Protein AF-A0A955K3Z0-F1 (afdb_monomer_lite)

pLDDT: mean 87.77, std 9.08, range [55.81, 98.19]

Sequence (258 aa):
MKISNTLNLSSTMLALSEGKRDIRFRNCYVGDDWAFCDFEFSKYQKKKYGEYKSETYYFSIGAFQLPRKLPNVMFDSHSTGGREFDLLFDSRQRHSLEGDFDKYFTTYFHQDYTIDSLSFITPEVMQALIVARDYDVEISGDILYLYNEIENMPDQLHDFEAKGDQIRKVLLNNILTYRDDRIKYSDGRRTVSFLGLKLRRSLKLQLFNIFLGTTLCLLGMYILFWARNEVNTIPAVSFYLLCFGLVLIILNIRKLAR

Radius of gyration: 23.13 Å; chains: 1; bounding box: 56×36×75 Å

Secondary structure (DSSP, 8-state):
-EEES-----HHHHHHTTT-EEEEEEEEEE-SSEEEEEEEEEEEEEETTEEEEEEEEEEEEEEEEEEEEEEEEEEEETTTTS-TTTTTB-GGGEE--STTGGGTEEEEE-GGGHHHHHHHS-HHHHHHHHHTTTSEEEEEEEEEEEEEES-STTHHHHHHHHHHHHHHHHHHHHHTT---TTS-TTTTTT---HHHHSPPBP-HHHHHHHHHHHHHHHHHHHHHHHGGGS-TTHHHHHHHHHHHHHHHHHHHHHHHT-

Structure (mmCIF, N/CA/C/O backbone):
data_AF-A0A955K3Z0-F1
#
_entry.id   AF-A0A955K3Z0-F1
#
loop_
_atom_site.group_PDB
_atom_site.id
_atom_site.type_symbol
_atom_site.label_atom_id
_atom_site.label_alt_id
_atom_site.label_comp_id
_atom_site.label_asym_id
_atom_site.label_entity_id
_atom_site.label_seq_id
_atom_site.pdbx_PDB_ins_code
_atom_site.Cartn_x
_atom_site.Cartn_y
_atom_site.Cartn_z
_atom_site.occupancy
_atom_site.B_iso_or_equiv
_atom_site.auth_seq_id
_atom_site.auth_comp_id
_atom_site.auth_asym_id
_atom_site.auth_atom_id
_atom_site.pdbx_PDB_model_num
ATOM 1 N N . MET A 1 1 ? 4.188 -13.236 23.304 1.00 61.91 1 MET A N 1
ATOM 2 C CA . MET A 1 1 ? 4.993 -12.997 22.086 1.00 61.91 1 MET A CA 1
ATOM 3 C C . MET A 1 1 ? 6.003 -14.121 21.910 1.00 61.91 1 MET A C 1
ATOM 5 O O . MET A 1 1 ? 6.728 -14.428 22.849 1.00 61.91 1 MET A O 1
ATOM 9 N N . LYS A 1 2 ? 6.018 -14.766 20.744 1.00 75.38 2 LYS A N 1
ATOM 10 C CA . LYS A 1 2 ? 7.014 -15.763 20.337 1.00 75.38 2 LYS A CA 1
ATOM 11 C C . LYS A 1 2 ? 8.024 -15.095 19.410 1.00 75.38 2 LYS A C 1
ATOM 13 O O . LYS A 1 2 ? 7.636 -14.299 18.560 1.00 75.38 2 LYS A O 1
ATOM 18 N N . ILE A 1 3 ? 9.300 -15.430 19.559 1.00 72.75 3 ILE A N 1
ATOM 19 C CA . ILE A 1 3 ? 10.336 -14.981 18.625 1.00 72.75 3 ILE A CA 1
ATOM 20 C C . ILE A 1 3 ? 10.221 -15.829 17.356 1.00 72.75 3 ILE A C 1
ATOM 22 O O . ILE A 1 3 ? 10.159 -17.058 17.432 1.00 72.75 3 ILE A O 1
ATOM 26 N N . SER A 1 4 ? 10.160 -15.168 16.203 1.00 77.00 4 SER A N 1
ATOM 27 C CA . SER A 1 4 ? 10.116 -15.795 14.879 1.00 77.00 4 SER A CA 1
ATOM 28 C C . SER A 1 4 ? 11.285 -15.294 14.033 1.00 77.00 4 SER A C 1
ATOM 30 O O . SER A 1 4 ? 11.878 -14.262 14.327 1.00 77.00 4 SER A O 1
ATOM 32 N N . ASN A 1 5 ? 11.593 -16.008 12.953 1.00 72.69 5 ASN A N 1
ATOM 33 C CA . ASN A 1 5 ? 12.567 -15.563 11.954 1.00 72.69 5 ASN A CA 1
ATOM 34 C C . ASN A 1 5 ? 11.895 -15.036 10.677 1.00 72.69 5 ASN A C 1
ATOM 36 O O . ASN A 1 5 ? 12.585 -14.730 9.709 1.00 72.69 5 ASN A O 1
ATOM 40 N N . THR A 1 6 ? 10.561 -14.987 10.637 1.00 75.88 6 THR A N 1
ATOM 41 C CA . THR A 1 6 ? 9.797 -14.586 9.449 1.00 75.88 6 THR A CA 1
ATOM 42 C C . THR A 1 6 ? 8.471 -13.928 9.816 1.00 75.88 6 THR A C 1
ATOM 44 O O . THR A 1 6 ? 7.824 -14.338 10.786 1.00 75.88 6 THR A O 1
ATOM 47 N N . LEU A 1 7 ? 8.032 -13.003 8.962 1.00 83.00 7 LEU A N 1
ATOM 48 C CA . LEU A 1 7 ? 6.694 -12.417 8.935 1.00 83.00 7 LEU A CA 1
ATOM 49 C C . LEU A 1 7 ? 6.143 -12.490 7.500 1.00 83.00 7 LEU A C 1
ATOM 51 O O . LEU A 1 7 ? 6.891 -12.308 6.539 1.00 83.00 7 LEU A O 1
ATOM 55 N N . ASN A 1 8 ? 4.845 -12.756 7.340 1.00 83.75 8 ASN A N 1
ATOM 56 C CA . ASN A 1 8 ? 4.209 -12.713 6.022 1.00 83.75 8 ASN A CA 1
ATOM 57 C C . ASN A 1 8 ? 4.141 -11.262 5.533 1.00 83.75 8 ASN A C 1
ATOM 59 O O . ASN A 1 8 ? 3.437 -10.445 6.123 1.00 83.75 8 ASN A O 1
ATOM 63 N N . LEU A 1 9 ? 4.853 -10.956 4.449 1.00 84.56 9 LEU A N 1
ATOM 64 C CA . LEU A 1 9 ? 4.837 -9.636 3.820 1.00 84.56 9 LEU A CA 1
ATOM 65 C C . LEU A 1 9 ? 3.622 -9.451 2.914 1.00 84.56 9 LEU A C 1
ATOM 67 O O . LEU A 1 9 ? 3.166 -10.396 2.262 1.00 84.56 9 LEU A O 1
ATOM 71 N N . SER A 1 10 ? 3.168 -8.204 2.799 1.00 86.56 10 SER A N 1
ATOM 72 C CA . SER A 1 10 ? 2.222 -7.814 1.760 1.00 86.56 10 SER A CA 1
ATOM 73 C C . SER A 1 10 ? 2.851 -7.926 0.368 1.00 86.56 10 SER A C 1
ATOM 75 O O . SER A 1 10 ? 4.076 -7.925 0.191 1.00 86.56 10 SER A O 1
ATOM 77 N N . SER A 1 11 ? 2.011 -7.979 -0.669 1.00 83.38 11 SER A N 1
ATOM 78 C CA . SER A 1 11 ? 2.504 -7.929 -2.050 1.00 83.38 11 SER A CA 1
ATOM 79 C C . SER A 1 11 ? 3.235 -6.628 -2.379 1.00 83.38 11 SER A C 1
ATOM 81 O O . SER A 1 11 ? 4.094 -6.632 -3.259 1.00 83.38 11 SER A O 1
ATOM 83 N N . THR A 1 12 ? 2.906 -5.541 -1.684 1.00 85.62 12 THR A N 1
ATOM 84 C CA . THR A 1 12 ? 3.519 -4.223 -1.855 1.00 85.62 12 THR A CA 1
ATOM 85 C C . THR A 1 12 ? 4.954 -4.219 -1.330 1.00 85.62 12 THR A C 1
ATOM 87 O O . THR A 1 12 ? 5.874 -3.877 -2.073 1.00 85.62 12 THR A O 1
ATOM 90 N N . MET A 1 13 ? 5.193 -4.746 -0.125 1.00 83.06 13 MET A N 1
ATOM 91 C CA . MET A 1 13 ? 6.553 -4.899 0.415 1.00 83.06 13 MET A CA 1
ATOM 92 C C . MET A 1 13 ? 7.398 -5.908 -0.372 1.00 83.06 13 MET A C 1
ATOM 94 O O . MET A 1 13 ? 8.600 -5.713 -0.591 1.00 83.06 13 MET A O 1
ATOM 98 N N . LEU A 1 14 ? 6.773 -6.975 -0.879 1.00 84.38 14 LEU A N 1
ATOM 99 C CA . LEU A 1 14 ? 7.437 -7.889 -1.812 1.00 84.38 14 LEU A CA 1
ATOM 100 C C . LEU A 1 14 ? 7.816 -7.191 -3.126 1.00 84.38 14 LEU A C 1
ATOM 102 O O . LEU A 1 14 ? 8.859 -7.492 -3.701 1.00 84.38 14 LEU A O 1
ATOM 106 N N . ALA A 1 15 ? 7.001 -6.244 -3.600 1.00 81.00 15 ALA A N 1
ATOM 107 C CA . ALA A 1 15 ? 7.306 -5.464 -4.793 1.00 81.00 15 ALA A CA 1
ATOM 108 C C . ALA A 1 15 ? 8.484 -4.505 -4.579 1.00 81.00 15 ALA A C 1
ATOM 110 O O . ALA A 1 15 ? 9.351 -4.417 -5.448 1.00 81.00 15 ALA A O 1
ATOM 111 N N . LEU A 1 16 ? 8.554 -3.842 -3.422 1.00 79.25 16 LEU A N 1
ATOM 112 C CA . LEU A 1 16 ? 9.676 -2.971 -3.054 1.00 79.25 16 LEU A CA 1
ATOM 113 C C . LEU A 1 16 ? 11.013 -3.723 -2.978 1.00 79.25 16 LEU A C 1
ATOM 115 O O . LEU A 1 16 ? 12.056 -3.223 -3.416 1.00 79.25 16 LEU A O 1
ATOM 119 N N . SER A 1 17 ? 10.974 -4.951 -2.461 1.00 78.44 17 SER A N 1
ATOM 120 C CA . SER A 1 17 ? 12.148 -5.820 -2.333 1.00 78.44 17 SER A CA 1
ATOM 121 C C . SER A 1 17 ? 12.473 -6.623 -3.603 1.00 78.44 17 SER A C 1
ATOM 123 O O . SER A 1 17 ? 13.484 -7.332 -3.651 1.00 78.44 17 SER A O 1
ATOM 125 N N . GLU A 1 18 ? 11.690 -6.491 -4.678 1.00 77.12 18 GLU A N 1
ATOM 126 C CA . GLU A 1 18 ? 11.923 -7.251 -5.904 1.00 77.12 18 GLU A CA 1
ATOM 127 C C . GLU A 1 18 ? 13.239 -6.846 -6.592 1.00 77.12 18 GLU A C 1
ATOM 129 O O . GLU A 1 18 ? 13.547 -5.673 -6.816 1.00 77.12 18 GLU A O 1
ATOM 134 N N . GLY A 1 19 ? 14.052 -7.847 -6.942 1.00 71.62 19 GLY A N 1
ATOM 135 C CA . GLY A 1 19 ? 15.370 -7.635 -7.547 1.00 71.62 19 GLY A CA 1
ATOM 136 C C . GLY A 1 19 ? 16.428 -7.095 -6.577 1.00 71.62 19 GLY A C 1
ATOM 137 O O . GLY A 1 19 ? 17.556 -6.828 -7.003 1.00 71.62 19 GLY A O 1
ATOM 138 N N . LYS A 1 20 ? 16.092 -6.950 -5.290 1.00 80.62 20 LYS A N 1
ATOM 139 C CA . LYS A 1 20 ? 17.033 -6.661 -4.202 1.00 80.62 20 LYS A CA 1
ATOM 140 C C . LYS A 1 20 ? 17.654 -7.963 -3.689 1.00 80.62 20 LYS A C 1
ATOM 142 O O . LYS A 1 20 ? 17.203 -9.058 -4.024 1.00 80.62 20 LYS A O 1
ATOM 147 N N . ARG A 1 21 ? 18.738 -7.850 -2.922 1.00 80.25 21 ARG A N 1
ATOM 148 C CA . ARG A 1 21 ? 19.458 -8.995 -2.336 1.00 80.25 21 ARG A CA 1
ATOM 149 C C . ARG A 1 21 ? 19.619 -8.816 -0.832 1.00 80.25 21 ARG A C 1
ATOM 151 O O . ARG A 1 21 ? 19.298 -7.756 -0.307 1.00 80.25 21 ARG A O 1
ATOM 158 N N . ASP A 1 22 ? 20.121 -9.853 -0.167 1.00 83.75 22 ASP A N 1
ATOM 159 C CA . ASP A 1 22 ? 20.332 -9.889 1.285 1.00 83.75 22 ASP A CA 1
ATOM 160 C C . ASP A 1 22 ? 19.069 -9.554 2.080 1.00 83.75 22 ASP A C 1
ATOM 162 O O . ASP A 1 22 ? 19.120 -8.801 3.046 1.00 83.75 22 ASP A O 1
ATOM 166 N N . ILE A 1 23 ? 17.932 -10.097 1.641 1.00 85.50 23 ILE A N 1
ATOM 167 C CA . ILE A 1 23 ? 16.660 -9.925 2.335 1.00 85.50 23 ILE A CA 1
ATOM 168 C C . ILE A 1 23 ? 16.745 -10.669 3.665 1.00 85.50 23 ILE A C 1
ATOM 170 O O . ILE A 1 23 ? 16.967 -11.884 3.674 1.00 85.50 23 ILE A O 1
ATOM 174 N N . ARG A 1 24 ? 16.586 -9.956 4.780 1.00 88.00 24 ARG A N 1
ATOM 175 C CA . ARG A 1 24 ? 16.574 -10.562 6.113 1.00 88.00 24 ARG A CA 1
ATOM 176 C C . ARG A 1 24 ? 15.462 -9.984 6.969 1.00 88.00 24 ARG A C 1
ATOM 178 O O . ARG A 1 24 ? 15.105 -8.818 6.855 1.00 88.00 24 ARG A O 1
ATOM 185 N N . PHE A 1 25 ? 14.968 -10.840 7.849 1.00 88.75 25 PHE A N 1
ATOM 186 C CA . PHE A 1 25 ? 14.073 -10.484 8.933 1.00 88.75 25 PHE A CA 1
ATOM 187 C C . PHE A 1 25 ? 14.858 -10.537 10.240 1.00 88.75 25 PHE A C 1
ATOM 189 O O . PHE A 1 25 ? 15.611 -11.490 10.469 1.00 88.75 25 PHE A O 1
ATOM 196 N N . ARG A 1 26 ? 14.713 -9.519 11.083 1.00 88.06 26 ARG A N 1
ATOM 197 C CA . ARG A 1 26 ? 15.353 -9.437 12.400 1.00 88.06 26 ARG A CA 1
ATOM 198 C C . ARG A 1 26 ? 14.341 -8.991 13.437 1.00 88.06 26 ARG A C 1
ATOM 200 O O . ARG A 1 26 ? 13.337 -8.386 13.096 1.00 88.06 26 ARG A O 1
ATOM 207 N N . ASN A 1 27 ? 14.612 -9.308 14.701 1.00 88.00 27 ASN A N 1
ATOM 208 C CA . ASN A 1 27 ? 13.788 -8.858 15.822 1.00 88.00 27 ASN A CA 1
ATOM 209 C C . ASN A 1 27 ? 12.285 -9.107 15.585 1.00 88.00 27 ASN A C 1
ATOM 211 O O . ASN A 1 27 ? 11.460 -8.246 15.871 1.00 88.00 27 ASN A O 1
ATOM 215 N N . CYS A 1 28 ? 11.920 -10.269 15.016 1.00 90.50 28 CYS A N 1
ATOM 216 C CA . CYS A 1 28 ? 10.508 -10.553 14.812 1.00 90.50 28 CYS A CA 1
ATOM 217 C C . CYS A 1 28 ? 9.870 -11.028 16.113 1.00 90.50 28 CYS A C 1
ATOM 219 O O . CYS A 1 28 ? 10.248 -12.063 16.679 1.00 90.50 28 CYS A O 1
ATOM 221 N N . TYR A 1 29 ? 8.819 -10.333 16.510 1.00 89.69 29 TYR A N 1
ATOM 222 C CA . TYR A 1 29 ? 7.987 -10.678 17.640 1.00 89.69 29 TYR A CA 1
ATOM 223 C C . TYR A 1 29 ? 6.582 -11.000 17.145 1.00 89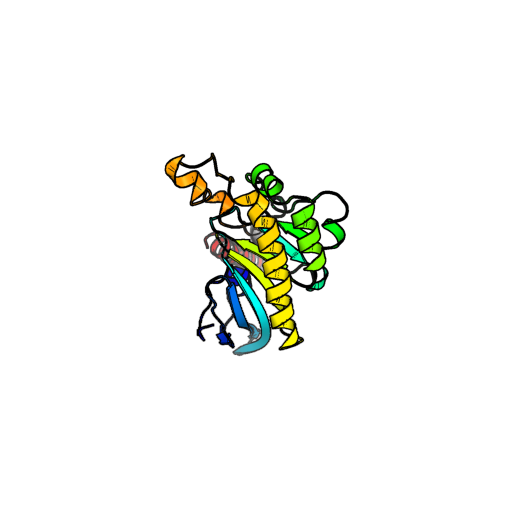.69 29 TYR A C 1
ATOM 225 O O . TYR A 1 29 ? 5.920 -10.165 16.545 1.00 89.69 29 TYR A O 1
ATOM 233 N N . VAL A 1 30 ? 6.111 -12.217 17.394 1.00 89.50 30 VAL A N 1
ATOM 234 C CA . VAL A 1 30 ? 4.795 -12.682 16.940 1.00 89.50 30 VAL A CA 1
ATOM 235 C C . VAL A 1 30 ? 3.892 -12.876 18.153 1.00 89.50 30 VAL A C 1
ATOM 237 O O . VAL A 1 30 ? 4.148 -13.731 19.007 1.00 89.50 30 VAL A O 1
ATOM 240 N N . GLY A 1 31 ? 2.874 -12.034 18.281 1.00 88.56 31 GLY A N 1
ATOM 241 C CA . GLY A 1 31 ? 1.763 -12.200 19.212 1.00 88.56 31 GLY A CA 1
ATOM 242 C C . GLY A 1 31 ? 0.622 -13.012 18.598 1.00 88.56 31 GLY A C 1
ATOM 243 O O . GLY A 1 31 ? 0.765 -13.584 17.519 1.00 88.56 31 GLY A O 1
ATOM 244 N N . ASP A 1 32 ? -0.503 -13.069 19.308 1.00 87.31 32 ASP A N 1
ATOM 245 C CA . ASP A 1 32 ? -1.705 -13.763 18.827 1.00 87.31 32 ASP A CA 1
ATOM 246 C C . ASP A 1 32 ? -2.501 -12.892 17.839 1.00 87.31 32 ASP A C 1
ATOM 248 O O . ASP A 1 32 ? -2.998 -13.391 16.833 1.00 87.31 32 ASP A O 1
ATOM 252 N N . ASP A 1 33 ? -2.577 -11.584 18.105 1.00 89.31 33 ASP A N 1
ATOM 253 C CA . ASP A 1 33 ? -3.357 -10.617 17.320 1.00 89.31 33 ASP A CA 1
ATOM 254 C C . ASP A 1 33 ? -2.510 -9.702 16.431 1.00 89.31 33 ASP A C 1
ATOM 256 O O . ASP A 1 33 ? -3.020 -9.125 15.467 1.00 89.31 33 ASP A O 1
ATOM 260 N N . TRP A 1 34 ? -1.228 -9.550 16.752 1.00 94.38 34 TRP A N 1
ATOM 261 C CA . TRP A 1 34 ? -0.315 -8.709 15.996 1.00 94.38 34 TRP A CA 1
ATOM 262 C C . TRP A 1 34 ? 1.112 -9.248 16.039 1.00 94.38 34 TRP A C 1
ATOM 264 O O . TRP A 1 34 ? 1.479 -10.050 16.901 1.00 94.38 34 TRP A O 1
ATOM 274 N N . ALA A 1 35 ? 1.921 -8.817 15.086 1.00 94.19 35 ALA A N 1
ATOM 275 C CA . ALA A 1 35 ? 3.325 -9.143 14.992 1.00 94.19 35 ALA A CA 1
ATOM 276 C C . ALA A 1 35 ? 4.129 -7.915 14.573 1.00 94.19 35 ALA A C 1
ATOM 278 O O . ALA A 1 35 ? 3.635 -7.028 13.882 1.00 94.19 35 ALA A O 1
ATOM 279 N N . PHE A 1 36 ? 5.393 -7.916 14.960 1.00 93.38 36 PHE A N 1
ATOM 280 C CA . PHE A 1 36 ? 6.387 -6.936 14.577 1.00 93.38 36 PHE A CA 1
ATOM 281 C C . PHE A 1 36 ? 7.578 -7.648 13.948 1.00 93.38 36 PHE A C 1
ATOM 283 O O . PHE A 1 36 ? 7.925 -8.745 14.391 1.00 93.38 36 PHE A O 1
ATOM 290 N N . CYS A 1 37 ? 8.225 -7.052 12.953 1.00 92.19 37 CYS A N 1
ATOM 291 C CA . CYS A 1 37 ? 9.548 -7.486 12.531 1.00 92.19 37 CYS A CA 1
ATOM 292 C C . CYS A 1 37 ? 10.330 -6.371 11.832 1.00 92.19 37 CYS A C 1
ATOM 294 O O . CYS A 1 37 ? 9.761 -5.610 11.051 1.00 92.19 37 CYS A O 1
ATOM 296 N N . ASP A 1 38 ? 11.645 -6.353 12.035 1.00 91.12 38 ASP A N 1
ATOM 297 C CA . ASP A 1 38 ? 12.564 -5.564 11.223 1.00 91.12 38 ASP A CA 1
ATOM 298 C C . ASP A 1 38 ? 12.822 -6.292 9.901 1.00 91.12 38 ASP A C 1
ATOM 300 O O . ASP A 1 38 ? 13.113 -7.492 9.864 1.00 91.12 38 ASP A O 1
ATOM 304 N N . PHE A 1 39 ? 12.758 -5.558 8.803 1.00 89.69 39 PHE A N 1
ATOM 305 C CA . PHE A 1 39 ? 12.937 -6.042 7.448 1.00 89.69 39 PHE A CA 1
ATOM 306 C C . PHE A 1 39 ? 14.046 -5.254 6.758 1.00 89.69 39 PHE A C 1
ATOM 308 O O . PHE A 1 39 ? 13.927 -4.051 6.540 1.00 89.69 39 PHE A O 1
ATOM 315 N N . GLU A 1 40 ? 15.128 -5.937 6.387 1.00 89.44 40 GLU A N 1
ATOM 316 C CA . GLU A 1 40 ? 16.253 -5.324 5.682 1.00 89.44 40 GLU A CA 1
ATOM 317 C C . GLU A 1 40 ? 16.426 -5.912 4.284 1.00 89.44 40 GLU A C 1
ATOM 319 O O . GLU A 1 40 ? 16.298 -7.121 4.072 1.00 89.44 40 GLU A O 1
ATOM 324 N N . PHE A 1 41 ? 16.768 -5.061 3.319 1.00 86.69 41 PHE A N 1
ATOM 325 C CA . PHE A 1 41 ? 17.215 -5.499 2.000 1.00 86.69 41 PHE A CA 1
ATOM 326 C C . PHE A 1 41 ? 18.264 -4.552 1.425 1.00 86.69 41 PHE A C 1
ATOM 328 O O . PHE A 1 41 ? 18.300 -3.354 1.696 1.00 86.69 41 PHE A O 1
ATOM 335 N N . SER A 1 42 ? 19.134 -5.097 0.579 1.00 84.38 42 SER A N 1
ATOM 336 C CA . SER A 1 42 ? 20.251 -4.369 -0.017 1.00 84.38 42 SER A CA 1
ATOM 337 C C . SER A 1 42 ? 20.047 -4.141 -1.513 1.00 84.38 42 SER A C 1
ATOM 339 O O . SER A 1 42 ? 19.751 -5.059 -2.287 1.00 84.38 42 SER A O 1
ATOM 341 N N . LYS A 1 43 ? 20.252 -2.897 -1.950 1.00 82.31 43 LYS A N 1
ATOM 342 C CA . LYS A 1 43 ? 20.271 -2.502 -3.360 1.00 82.31 43 LYS A CA 1
ATOM 343 C C . LYS A 1 43 ? 21.685 -2.660 -3.904 1.00 82.31 43 LYS A C 1
ATOM 345 O O . LYS A 1 43 ? 22.625 -2.047 -3.408 1.00 82.31 43 LYS A O 1
ATOM 350 N N . TYR A 1 44 ? 21.826 -3.450 -4.962 1.00 78.50 44 TYR A N 1
ATOM 351 C CA . TYR A 1 44 ? 23.092 -3.633 -5.671 1.00 78.50 44 TYR A CA 1
ATOM 352 C C . TYR A 1 44 ? 23.096 -2.830 -6.969 1.00 78.50 44 TYR A C 1
ATOM 354 O O . TYR A 1 44 ? 22.095 -2.789 -7.685 1.00 78.50 44 TYR A O 1
ATOM 362 N N . GLN A 1 45 ? 24.227 -2.202 -7.285 1.00 76.50 45 GLN A N 1
ATOM 363 C CA . GLN A 1 45 ? 24.426 -1.500 -8.551 1.00 76.50 45 GLN A CA 1
ATOM 364 C C . GLN A 1 45 ? 25.465 -2.232 -9.401 1.00 76.50 45 GLN A C 1
ATOM 366 O O . GLN A 1 45 ? 26.541 -2.603 -8.927 1.00 76.50 45 GLN A O 1
ATOM 371 N N . LYS A 1 46 ? 25.132 -2.438 -10.680 1.00 74.00 46 LYS A N 1
ATOM 372 C CA . LYS A 1 46 ? 26.046 -2.996 -11.681 1.00 74.00 46 LYS A CA 1
ATOM 373 C C . LYS A 1 46 ? 26.973 -1.899 -12.201 1.00 74.00 46 LYS A C 1
ATOM 375 O O . LYS A 1 46 ? 26.500 -0.891 -12.719 1.00 74.00 46 LYS A O 1
ATOM 380 N N . LYS A 1 47 ? 28.286 -2.119 -12.119 1.00 73.81 47 LYS A N 1
ATOM 381 C CA . LYS A 1 47 ? 29.325 -1.335 -12.805 1.00 73.81 47 LYS A CA 1
ATOM 382 C C . LYS A 1 47 ? 30.057 -2.211 -13.824 1.00 73.81 47 LYS A C 1
ATOM 384 O O . LYS A 1 47 ? 29.914 -3.429 -13.841 1.00 73.81 47 LYS A O 1
ATOM 389 N N . LYS A 1 48 ? 30.867 -1.571 -14.675 1.00 66.38 48 LYS A N 1
ATOM 390 C CA . LYS A 1 48 ? 31.595 -2.198 -15.795 1.00 66.38 48 LYS A CA 1
ATOM 391 C C . LYS A 1 48 ? 32.434 -3.432 -15.401 1.00 66.38 48 LYS A C 1
ATOM 393 O O . LYS A 1 48 ? 32.624 -4.299 -16.243 1.00 66.38 48 LYS A O 1
ATOM 398 N N . TYR A 1 49 ? 32.890 -3.527 -14.147 1.00 67.81 49 TYR A N 1
ATOM 399 C CA . TYR A 1 49 ? 33.773 -4.600 -13.657 1.00 67.81 49 TYR A CA 1
ATOM 400 C C . TYR A 1 49 ? 33.240 -5.351 -12.426 1.00 67.81 49 TYR A C 1
ATOM 402 O O . TYR A 1 49 ? 34.014 -5.971 -11.705 1.00 67.81 49 TYR A O 1
ATOM 410 N N . GLY A 1 50 ? 31.933 -5.295 -12.157 1.00 74.19 50 GLY A N 1
ATOM 411 C CA . GLY A 1 50 ? 31.339 -6.042 -11.050 1.00 74.19 50 GLY A CA 1
ATOM 412 C C . GLY A 1 50 ? 30.079 -5.403 -10.482 1.00 74.19 50 GLY A C 1
ATOM 413 O O . GLY A 1 50 ? 29.596 -4.374 -10.956 1.00 74.19 50 GLY A O 1
ATOM 414 N N . GLU A 1 51 ? 29.549 -6.028 -9.440 1.00 75.94 51 GLU A N 1
ATOM 415 C CA . GLU A 1 51 ? 28.421 -5.523 -8.666 1.00 75.94 51 GLU A CA 1
ATOM 416 C C . GLU A 1 51 ? 28.905 -5.129 -7.278 1.00 75.94 51 GLU A C 1
ATOM 418 O O . GLU A 1 51 ? 29.689 -5.849 -6.665 1.00 75.94 51 GLU A O 1
ATOM 423 N N . TYR A 1 52 ? 28.419 -4.002 -6.770 1.00 76.75 52 TYR A N 1
ATOM 424 C CA . TYR A 1 52 ? 28.673 -3.597 -5.393 1.00 76.75 52 TYR A CA 1
ATOM 425 C C . TYR A 1 52 ? 27.360 -3.283 -4.689 1.00 76.75 52 TYR A C 1
ATOM 427 O O . TYR A 1 52 ? 26.373 -2.867 -5.309 1.00 76.75 52 TYR A O 1
ATOM 435 N N . LYS A 1 53 ? 27.368 -3.504 -3.376 1.00 81.00 53 LYS A N 1
ATOM 436 C CA . LYS A 1 53 ? 26.281 -3.124 -2.486 1.00 81.00 53 LYS A CA 1
ATOM 437 C C . LYS A 1 53 ? 26.251 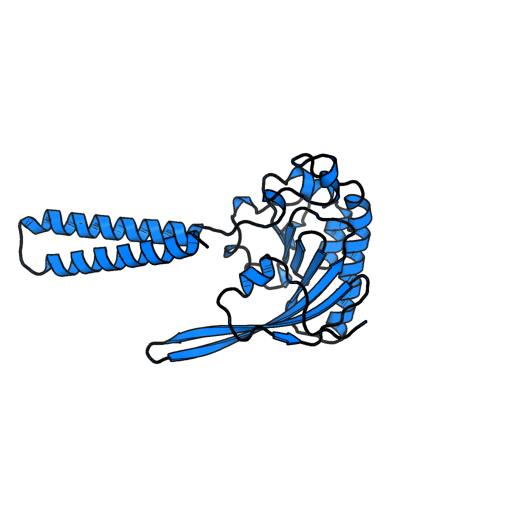-1.599 -2.402 1.00 81.00 53 LYS A C 1
ATOM 439 O O . LYS A 1 53 ? 27.225 -0.989 -1.976 1.00 81.00 53 LYS A O 1
ATOM 444 N N . SER A 1 54 ? 25.167 -1.001 -2.882 1.00 79.62 54 SER A N 1
ATOM 445 C CA . SER A 1 54 ? 25.000 0.451 -2.949 1.00 79.62 54 SER A CA 1
ATOM 446 C C . SER A 1 54 ? 24.414 0.998 -1.657 1.00 79.62 54 SER A C 1
ATOM 448 O O . SER A 1 54 ? 24.909 1.989 -1.147 1.00 79.62 54 SER A O 1
ATOM 450 N N . GLU A 1 55 ? 23.352 0.370 -1.158 1.00 82.44 55 GLU A N 1
ATOM 451 C CA . GLU A 1 55 ? 22.544 0.894 -0.056 1.00 82.44 55 GLU A CA 1
ATOM 452 C C . GLU A 1 55 ? 21.804 -0.257 0.630 1.00 82.44 55 GLU A C 1
ATOM 454 O O . GLU A 1 55 ? 21.477 -1.251 -0.029 1.00 82.44 55 GLU A O 1
ATOM 459 N N . THR A 1 56 ? 21.574 -0.144 1.939 1.00 84.12 56 THR A N 1
ATOM 460 C CA . THR A 1 56 ? 20.742 -1.084 2.710 1.00 84.12 56 THR A CA 1
ATOM 461 C C . THR A 1 56 ? 19.574 -0.306 3.268 1.00 84.12 56 THR A C 1
ATOM 463 O O . THR A 1 56 ? 19.801 0.703 3.925 1.00 84.12 56 THR A O 1
ATOM 466 N N . TYR A 1 57 ? 18.369 -0.789 3.009 1.00 83.81 57 TYR A N 1
ATOM 467 C CA . TYR A 1 57 ? 17.150 -0.240 3.577 1.00 83.81 57 TYR A CA 1
ATOM 468 C C . TYR A 1 57 ? 16.755 -1.074 4.785 1.00 83.81 57 TYR A C 1
ATOM 470 O O . TYR A 1 57 ? 16.890 -2.301 4.745 1.00 83.81 57 TYR A O 1
ATOM 478 N N . TYR A 1 58 ? 16.278 -0.401 5.826 1.00 88.31 58 TYR A N 1
ATOM 479 C CA . TYR A 1 58 ? 15.850 -1.001 7.080 1.00 88.31 58 TYR A CA 1
ATOM 480 C C . TYR A 1 58 ? 14.449 -0.494 7.396 1.00 88.31 58 TYR A C 1
ATOM 482 O O . TYR A 1 58 ? 14.271 0.693 7.649 1.00 88.31 58 TYR A O 1
ATOM 490 N N . PHE A 1 59 ? 13.475 -1.395 7.386 1.00 90.31 59 PHE A N 1
ATOM 491 C CA . PHE A 1 59 ? 12.078 -1.089 7.660 1.00 90.31 59 PHE A CA 1
ATOM 492 C C . PHE A 1 59 ? 11.605 -1.802 8.919 1.00 90.31 59 PHE A C 1
ATOM 494 O O . PHE A 1 59 ? 11.877 -2.983 9.106 1.00 90.31 59 PHE A O 1
ATOM 501 N N . SER A 1 60 ? 10.835 -1.102 9.735 1.00 92.19 60 SER A N 1
ATOM 502 C CA . SER A 1 60 ? 9.990 -1.667 10.778 1.00 92.19 60 SER A CA 1
ATOM 503 C C . SER A 1 60 ? 8.648 -2.072 10.170 1.00 92.19 60 SER A C 1
ATOM 505 O O . SER A 1 60 ? 8.027 -1.282 9.455 1.00 92.19 60 SER A O 1
ATOM 507 N N . ILE A 1 61 ? 8.183 -3.289 10.454 1.00 93.56 61 ILE A N 1
ATOM 508 C CA . ILE A 1 61 ? 6.893 -3.796 9.973 1.00 93.56 61 ILE A CA 1
ATOM 509 C C . ILE A 1 61 ? 6.025 -4.205 11.154 1.00 93.56 61 ILE A C 1
ATOM 511 O O . ILE A 1 61 ? 6.364 -5.141 11.875 1.00 93.56 61 ILE A O 1
ATOM 515 N N . GLY A 1 62 ? 4.866 -3.563 11.287 1.00 95.19 62 GLY A N 1
ATOM 516 C CA . GLY A 1 62 ? 3.773 -4.016 12.143 1.00 95.19 62 GLY A CA 1
ATOM 517 C C . GLY A 1 62 ? 2.711 -4.726 11.309 1.00 95.19 62 GLY A C 1
ATOM 518 O O . GLY A 1 62 ? 2.366 -4.259 10.228 1.00 95.19 62 GLY A O 1
ATOM 519 N N . ALA A 1 63 ? 2.193 -5.852 11.789 1.00 96.62 63 ALA A N 1
ATOM 520 C CA . ALA A 1 63 ? 1.153 -6.633 11.129 1.00 96.62 63 ALA A CA 1
ATOM 521 C C . ALA A 1 63 ? 0.065 -7.008 12.135 1.00 96.62 63 ALA A C 1
ATOM 523 O O . ALA A 1 63 ? 0.332 -7.720 13.096 1.00 96.62 63 ALA A O 1
ATOM 524 N N . PHE A 1 64 ? -1.161 -6.562 11.896 1.00 96.94 64 PHE A N 1
ATOM 525 C CA . PHE A 1 64 ? -2.300 -6.702 12.794 1.00 96.94 64 PHE A CA 1
ATOM 526 C C . PHE A 1 64 ? -3.384 -7.540 12.121 1.00 96.94 64 PHE A C 1
ATOM 528 O O . PHE A 1 64 ? -3.848 -7.218 11.024 1.00 96.94 64 PHE A O 1
ATOM 535 N N . GLN A 1 65 ? -3.802 -8.623 12.771 1.00 95.75 65 GLN A N 1
ATOM 536 C CA . GLN A 1 65 ? -4.753 -9.565 12.197 1.00 95.75 65 GLN A CA 1
ATOM 537 C C . GLN A 1 65 ? -6.164 -8.964 12.153 1.00 95.75 65 GLN A C 1
ATOM 539 O O . GLN A 1 65 ? -6.722 -8.509 13.160 1.00 95.75 65 GLN A O 1
ATOM 544 N N . LEU A 1 66 ? -6.777 -9.028 10.976 1.00 95.25 66 LEU A N 1
ATOM 545 C CA . LEU A 1 66 ? -8.176 -8.702 10.739 1.00 95.25 66 LEU A CA 1
ATOM 546 C C . LEU A 1 66 ? -9.002 -9.999 10.681 1.00 95.25 66 LEU A C 1
ATOM 548 O O . LEU A 1 66 ? -8.509 -11.044 10.252 1.00 95.25 66 LEU A O 1
ATOM 552 N N . PRO A 1 67 ? -10.288 -9.967 11.071 1.00 93.44 67 PRO A N 1
ATOM 553 C CA . PRO A 1 67 ? -11.137 -11.160 11.117 1.00 93.44 67 PRO A CA 1
ATOM 554 C C . PRO A 1 67 ? -11.529 -11.681 9.728 1.00 93.44 67 PRO A C 1
ATOM 556 O O . PRO A 1 67 ? -12.227 -12.690 9.618 1.00 93.44 67 PRO A O 1
ATOM 559 N N . ARG A 1 68 ? -11.157 -10.964 8.662 1.00 92.00 68 ARG A N 1
ATOM 560 C CA . ARG A 1 68 ? -11.529 -11.282 7.287 1.00 92.00 68 ARG A CA 1
ATOM 561 C C . ARG A 1 68 ? -10.712 -10.517 6.266 1.00 92.00 68 ARG A C 1
ATOM 563 O O . ARG A 1 68 ? -10.150 -9.470 6.568 1.00 92.00 68 ARG A O 1
ATOM 570 N N . LYS A 1 69 ? -10.726 -11.039 5.040 1.00 94.38 69 LYS A N 1
ATOM 571 C CA . LYS A 1 69 ? -10.036 -10.445 3.901 1.00 94.38 69 LYS A CA 1
ATOM 572 C C . LYS A 1 69 ? -10.800 -9.258 3.329 1.00 94.38 69 LYS A C 1
ATOM 574 O O . LYS A 1 69 ? -11.993 -9.369 3.040 1.00 94.38 69 LYS A O 1
ATOM 579 N N . LEU A 1 70 ? -10.080 -8.165 3.133 1.00 95.94 70 LEU A N 1
ATOM 580 C CA . LEU A 1 70 ? -10.550 -6.909 2.572 1.00 95.94 70 LEU A CA 1
ATOM 581 C C . LEU A 1 70 ? -9.884 -6.634 1.217 1.00 95.94 70 LEU A C 1
ATOM 583 O O . LEU A 1 70 ? -8.863 -7.255 0.895 1.00 95.94 70 LEU A O 1
ATOM 587 N N . PRO A 1 71 ? -10.456 -5.718 0.415 1.00 96.31 71 PRO A N 1
ATOM 588 C CA . PRO A 1 71 ? -9.770 -5.168 -0.744 1.00 96.31 71 PRO A CA 1
ATOM 589 C C . PRO A 1 71 ? -8.439 -4.552 -0.314 1.00 96.31 71 PRO A C 1
ATOM 591 O O . PRO A 1 71 ? -8.354 -3.955 0.758 1.00 96.31 71 PRO A O 1
ATOM 594 N N . ASN A 1 72 ? -7.411 -4.697 -1.146 1.00 96.62 72 ASN A N 1
ATOM 595 C CA . ASN A 1 72 ? -6.113 -4.109 -0.895 1.00 96.62 72 ASN A CA 1
ATOM 596 C C . ASN A 1 72 ? -6.227 -2.586 -1.012 1.00 96.62 72 ASN A C 1
ATOM 598 O O . ASN A 1 72 ? -6.654 -2.067 -2.052 1.00 96.62 72 ASN A O 1
ATOM 602 N N . VAL A 1 73 ? -5.868 -1.906 0.072 1.00 97.00 73 VAL A N 1
ATOM 603 C CA . VAL A 1 73 ? -5.826 -0.452 0.170 1.00 97.00 73 VAL A CA 1
ATOM 604 C C . VAL A 1 73 ? -4.481 -0.059 0.754 1.00 97.00 73 VAL A C 1
ATOM 606 O O . VAL A 1 73 ? -4.118 -0.544 1.820 1.00 97.00 73 VAL A O 1
ATOM 609 N N . MET A 1 74 ? -3.774 0.838 0.082 1.00 95.75 74 MET A N 1
ATOM 610 C CA . MET A 1 74 ? -2.517 1.408 0.554 1.00 95.75 74 MET A CA 1
ATOM 611 C C . MET A 1 74 ? -2.703 2.900 0.820 1.00 95.75 74 MET A C 1
ATOM 613 O O . MET A 1 74 ? -3.250 3.621 -0.014 1.00 95.75 74 MET A O 1
ATOM 617 N N . PHE A 1 75 ? -2.219 3.353 1.964 1.00 95.94 75 PHE A N 1
ATOM 618 C CA . PHE A 1 75 ? -2.132 4.745 2.372 1.00 95.94 75 PHE A CA 1
ATOM 619 C C . PHE A 1 75 ? -0.642 5.093 2.461 1.00 95.94 75 PHE A C 1
ATOM 621 O O . PHE A 1 75 ? 0.019 4.766 3.443 1.00 95.94 75 PHE A O 1
ATOM 628 N N . ASP A 1 76 ? -0.121 5.703 1.396 1.00 94.06 76 ASP A N 1
ATOM 629 C CA . ASP A 1 76 ? 1.271 6.159 1.277 1.00 94.06 76 ASP A CA 1
ATOM 630 C C . ASP A 1 76 ? 1.413 7.499 2.003 1.00 94.06 76 ASP A C 1
ATOM 632 O O . ASP A 1 76 ? 0.781 8.486 1.610 1.00 94.06 76 ASP A O 1
ATOM 636 N N . SER A 1 77 ? 2.159 7.521 3.102 1.00 94.38 77 SER A N 1
ATOM 637 C CA . SER A 1 77 ? 2.295 8.696 3.949 1.00 94.38 77 SER A CA 1
ATOM 638 C C . SER A 1 77 ? 3.226 9.733 3.332 1.00 94.38 77 SER A C 1
ATOM 640 O O . SER A 1 77 ? 4.302 9.452 2.818 1.00 94.38 77 SER A O 1
ATOM 642 N N . HIS A 1 78 ? 2.858 11.005 3.460 1.00 93.06 78 HIS A N 1
ATOM 643 C CA . HIS A 1 78 ? 3.744 12.103 3.085 1.00 93.06 78 HIS A CA 1
ATOM 644 C C . HIS A 1 78 ? 4.899 12.325 4.076 1.00 93.06 78 HIS A C 1
ATOM 646 O O . HIS A 1 78 ? 5.878 12.983 3.723 1.00 93.06 78 HIS A O 1
ATOM 652 N N . SER A 1 79 ? 4.808 11.788 5.296 1.00 89.81 79 SER A N 1
ATOM 653 C CA . SER A 1 79 ? 5.838 11.925 6.334 1.00 89.81 79 SER A CA 1
ATOM 654 C C . SER A 1 79 ? 6.971 10.903 6.210 1.00 89.81 79 SER A C 1
ATOM 656 O O . SER A 1 79 ? 8.072 11.190 6.666 1.00 89.81 79 SER A O 1
ATOM 658 N N . THR A 1 80 ? 6.739 9.763 5.555 1.00 82.19 80 THR A N 1
ATOM 659 C CA . THR A 1 80 ? 7.732 8.691 5.314 1.00 82.19 80 THR A CA 1
ATOM 660 C C . THR A 1 80 ? 8.599 8.942 4.070 1.00 82.19 80 THR A C 1
ATOM 662 O O . THR A 1 80 ? 9.390 8.098 3.670 1.00 82.19 80 THR A O 1
ATOM 665 N N 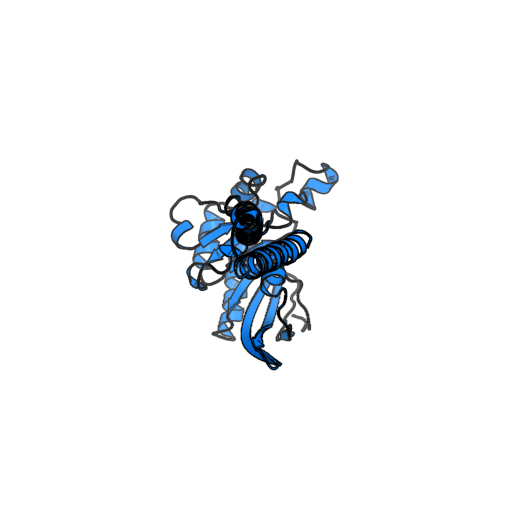. GLY A 1 81 ? 8.468 10.114 3.433 1.00 68.81 81 GLY A N 1
ATOM 666 C CA . GLY A 1 81 ? 9.137 10.451 2.170 1.00 68.81 81 GLY A CA 1
ATOM 667 C C . GLY A 1 81 ? 8.223 10.387 0.939 1.00 68.81 81 GLY A C 1
ATOM 668 O O . GLY A 1 81 ? 8.635 10.855 -0.126 1.00 68.81 81 GLY A O 1
ATOM 669 N N . GLY A 1 82 ? 6.989 9.882 1.108 1.00 58.91 82 GLY A N 1
ATOM 670 C CA . GLY A 1 82 ? 5.802 10.036 0.255 1.00 58.91 82 GLY A CA 1
ATOM 671 C C . GLY A 1 82 ? 6.068 10.256 -1.224 1.00 58.91 82 GLY A C 1
ATOM 672 O O . GLY A 1 82 ? 6.095 11.410 -1.666 1.00 58.91 82 GLY A O 1
ATOM 673 N N . ARG A 1 83 ? 6.284 9.151 -1.957 1.00 55.81 83 ARG A N 1
ATOM 674 C CA . ARG A 1 83 ? 6.411 9.042 -3.436 1.00 55.81 83 ARG A CA 1
ATOM 675 C C . ARG A 1 83 ? 7.017 7.722 -3.899 1.00 55.81 83 ARG A C 1
ATOM 677 O O . ARG A 1 83 ? 7.096 7.491 -5.109 1.00 55.81 83 ARG A O 1
ATOM 684 N N . GLU A 1 84 ? 7.476 6.861 -2.994 1.00 64.19 84 GLU A N 1
ATOM 685 C CA . GLU A 1 84 ? 8.062 5.573 -3.381 1.00 64.19 84 GLU A CA 1
ATOM 686 C C . GLU A 1 84 ? 7.070 4.729 -4.190 1.00 64.19 84 GLU A C 1
ATOM 688 O O . GLU A 1 84 ? 7.453 4.037 -5.140 1.00 64.19 84 GLU A O 1
ATOM 693 N N . PHE A 1 85 ? 5.779 4.872 -3.881 1.00 72.94 85 PHE A N 1
ATOM 694 C CA . PHE A 1 85 ? 4.703 4.108 -4.490 1.00 72.94 85 PHE A CA 1
ATOM 695 C C . PHE A 1 85 ? 4.048 4.770 -5.711 1.00 72.94 85 PHE A C 1
ATOM 697 O O . PHE A 1 85 ? 3.443 4.060 -6.520 1.00 72.94 85 PHE A O 1
ATOM 704 N N . ASP A 1 86 ? 4.253 6.075 -5.936 1.00 72.25 86 ASP A N 1
ATOM 705 C CA . ASP A 1 86 ? 3.735 6.812 -7.107 1.00 72.25 86 ASP A CA 1
ATOM 706 C C . ASP A 1 86 ? 4.170 6.169 -8.438 1.00 72.25 86 ASP A C 1
ATOM 708 O O . ASP A 1 86 ? 3.430 6.158 -9.426 1.00 72.25 86 ASP A O 1
ATOM 712 N N . LEU A 1 87 ? 5.389 5.624 -8.478 1.00 69.69 87 LEU A N 1
ATOM 713 C CA . LEU A 1 87 ? 5.915 4.908 -9.644 1.00 69.69 87 LEU A CA 1
ATOM 714 C C . LEU A 1 87 ? 5.575 3.416 -9.631 1.00 69.69 87 LEU A C 1
ATOM 716 O O . LEU A 1 87 ? 5.659 2.767 -10.678 1.00 69.69 87 LEU A O 1
ATOM 720 N N . LEU A 1 88 ? 5.213 2.866 -8.471 1.00 79.25 88 LEU A N 1
ATOM 721 C CA . LEU A 1 88 ? 4.907 1.450 -8.323 1.00 79.25 88 LEU A CA 1
ATOM 722 C C . LEU A 1 88 ? 3.502 1.125 -8.812 1.00 79.25 88 LEU A C 1
ATOM 724 O O . LEU A 1 88 ? 3.357 0.106 -9.484 1.00 79.25 88 LEU A O 1
ATOM 728 N N . PHE A 1 89 ? 2.500 1.969 -8.558 1.00 86.50 89 PHE A N 1
ATOM 729 C CA . PHE A 1 89 ? 1.094 1.663 -8.852 1.00 86.50 89 PHE A CA 1
ATOM 730 C C . PHE A 1 89 ? 0.527 2.384 -10.082 1.00 86.50 89 PHE A C 1
ATOM 732 O O . PHE A 1 89 ? 0.991 3.448 -10.490 1.00 86.50 89 PHE A O 1
ATOM 739 N N . ASP A 1 90 ? -0.488 1.788 -10.719 1.00 85.94 90 ASP A N 1
ATOM 740 C CA . ASP A 1 90 ? -1.223 2.447 -11.808 1.00 85.94 90 ASP A CA 1
ATOM 741 C C . ASP A 1 90 ? -1.921 3.710 -11.275 1.00 85.94 90 ASP A C 1
ATOM 743 O O . ASP A 1 90 ? -2.666 3.657 -10.301 1.00 85.94 90 ASP A O 1
ATOM 747 N N . SER A 1 91 ? -1.737 4.851 -11.945 1.00 85.94 91 SER A N 1
ATOM 748 C CA . SER A 1 91 ? -2.343 6.126 -11.538 1.00 85.94 91 SER A CA 1
ATOM 749 C C . SER A 1 91 ? -3.872 6.099 -11.467 1.00 85.94 91 SER A C 1
ATOM 751 O O . SER A 1 91 ? -4.450 6.929 -10.779 1.00 85.94 91 SER A O 1
ATOM 753 N N . ARG A 1 92 ? -4.540 5.168 -12.165 1.00 89.62 92 ARG A N 1
ATOM 754 C CA . ARG A 1 92 ? -6.003 4.985 -12.070 1.00 89.62 92 ARG A CA 1
ATOM 755 C C . ARG A 1 92 ? -6.462 4.418 -10.730 1.00 89.62 92 ARG A C 1
ATOM 757 O O . ARG A 1 92 ? -7.650 4.438 -10.446 1.00 89.62 92 ARG A O 1
ATOM 764 N N . GLN A 1 93 ? -5.531 3.876 -9.953 1.00 92.44 93 GLN A N 1
ATOM 765 C CA . GLN A 1 93 ? -5.782 3.369 -8.613 1.00 92.44 93 GLN A CA 1
ATOM 766 C C . GLN A 1 93 ? -5.548 4.418 -7.536 1.00 92.44 93 GLN A C 1
ATOM 768 O O . GLN A 1 93 ? -5.714 4.105 -6.367 1.00 92.44 93 GLN A O 1
ATOM 773 N N . ARG A 1 94 ? -5.121 5.631 -7.903 1.00 94.06 94 ARG A N 1
ATOM 774 C CA . ARG A 1 94 ? -4.976 6.735 -6.961 1.00 94.06 94 ARG A CA 1
ATOM 775 C C . ARG A 1 94 ? -6.339 7.370 -6.735 1.00 94.06 94 ARG A C 1
ATOM 777 O O . ARG A 1 94 ? -6.986 7.798 -7.691 1.00 94.06 94 ARG A O 1
ATOM 784 N N . HIS A 1 95 ? -6.736 7.472 -5.477 1.00 95.50 95 HIS A N 1
ATOM 785 C CA . HIS A 1 95 ? -8.008 8.053 -5.077 1.00 95.50 95 HIS A CA 1
ATOM 786 C C . HIS A 1 95 ? -7.777 9.197 -4.092 1.00 95.50 95 HIS A C 1
ATOM 788 O O . HIS A 1 95 ? -6.931 9.105 -3.206 1.00 95.50 95 HIS A O 1
ATOM 794 N N . SER A 1 96 ? -8.525 10.278 -4.294 1.00 95.12 96 SER A N 1
ATOM 795 C CA . SER A 1 96 ? -8.616 11.408 -3.372 1.00 95.12 96 SER A CA 1
ATOM 796 C C . SER A 1 96 ? -9.734 11.117 -2.379 1.00 95.12 96 SER A C 1
ATOM 798 O O . SER A 1 96 ? -10.804 10.654 -2.792 1.00 95.12 96 SER A O 1
ATOM 800 N N . LEU A 1 97 ? -9.472 11.331 -1.092 1.00 95.69 97 LEU A N 1
ATOM 801 C CA . LEU A 1 97 ? -10.467 11.158 -0.036 1.00 95.69 97 LEU A CA 1
ATOM 802 C C . LEU A 1 97 ? -10.976 12.512 0.467 1.00 95.69 97 LEU A C 1
ATOM 804 O O . LEU A 1 97 ? -10.391 13.563 0.210 1.00 95.69 97 LEU A O 1
ATOM 808 N N . GLU A 1 98 ? -12.119 12.487 1.151 1.00 91.62 98 GLU A N 1
ATOM 809 C CA . GLU A 1 98 ? -12.809 13.697 1.595 1.00 91.62 98 GLU A CA 1
ATOM 810 C C . GLU A 1 98 ? -12.017 14.500 2.644 1.00 91.62 98 GLU A C 1
ATOM 812 O O . GLU A 1 98 ? -11.132 13.998 3.341 1.00 91.62 98 GLU A O 1
ATOM 817 N N . GLY A 1 99 ? -12.384 15.777 2.786 1.00 91.81 99 GLY A N 1
ATOM 818 C CA . GLY A 1 99 ? -11.771 16.684 3.751 1.00 91.81 99 GLY A CA 1
ATOM 819 C C . GLY A 1 99 ? -10.354 17.077 3.346 1.00 91.81 99 GLY A C 1
ATOM 820 O O . GLY A 1 99 ? -10.106 17.465 2.207 1.00 91.81 99 GLY A O 1
ATOM 821 N N . ASP A 1 100 ? -9.427 17.029 4.299 1.00 93.88 100 ASP A N 1
ATOM 822 C CA . ASP A 1 100 ? -8.017 17.325 4.069 1.00 93.88 100 ASP A CA 1
ATOM 823 C C . ASP A 1 100 ? -7.101 16.106 4.210 1.00 93.88 100 ASP A C 1
ATOM 825 O O . ASP A 1 100 ? -5.890 16.255 4.385 1.00 93.88 100 ASP A O 1
ATOM 829 N N . PHE A 1 101 ? -7.668 14.906 4.069 1.00 96.81 101 PHE A N 1
ATOM 830 C CA . PHE A 1 101 ? -6.943 13.642 4.174 1.00 96.81 101 PHE A CA 1
ATOM 831 C C . PHE A 1 101 ? -5.755 13.559 3.203 1.00 96.81 101 PHE A C 1
ATOM 833 O O . PHE A 1 101 ? -4.657 13.152 3.586 1.00 96.81 101 PHE A O 1
ATOM 840 N N . ASP A 1 102 ? -5.938 14.064 1.981 1.00 95.38 102 ASP A N 1
ATOM 841 C CA . ASP A 1 102 ? -4.911 14.113 0.936 1.00 95.38 102 ASP A CA 1
ATOM 842 C C . ASP A 1 102 ? -3.697 14.993 1.289 1.00 95.38 102 ASP A C 1
ATOM 844 O O . ASP A 1 102 ? -2.695 14.980 0.577 1.00 95.38 102 ASP A O 1
ATOM 848 N N . LYS A 1 103 ? -3.741 15.780 2.375 1.00 95.00 103 LYS A N 1
ATOM 849 C CA . LYS A 1 103 ? -2.542 16.465 2.885 1.00 95.00 103 LYS A CA 1
ATOM 850 C C . LYS A 1 103 ? -1.575 15.495 3.560 1.00 95.00 103 LYS A C 1
ATOM 852 O O . LYS A 1 103 ? -0.377 15.774 3.587 1.00 95.00 103 LYS A O 1
ATOM 857 N N . TYR A 1 104 ? -2.085 14.392 4.102 1.00 95.31 104 TYR A N 1
ATOM 858 C CA . TYR A 1 104 ? -1.328 13.440 4.913 1.00 95.31 104 TYR A CA 1
ATOM 859 C C . TYR A 1 104 ? -0.956 12.178 4.140 1.00 95.31 104 TYR A C 1
ATOM 861 O O . TYR A 1 104 ? 0.151 11.680 4.318 1.00 95.31 104 TYR A O 1
ATOM 869 N N . PHE A 1 105 ? -1.851 11.694 3.277 1.00 95.81 105 PHE A N 1
ATOM 870 C CA . PHE A 1 105 ? -1.658 10.443 2.553 1.00 95.81 105 PHE A CA 1
ATOM 871 C C . PHE A 1 105 ? -2.009 10.559 1.076 1.00 95.81 105 PHE A C 1
ATOM 873 O O . PHE A 1 105 ? -2.943 11.260 0.688 1.00 95.81 105 PHE A O 1
ATOM 880 N N . THR A 1 106 ? -1.332 9.758 0.261 1.00 95.00 106 THR A N 1
ATOM 881 C CA . THR A 1 106 ? -1.819 9.365 -1.057 1.00 95.00 106 THR A CA 1
ATOM 882 C C . THR A 1 106 ? -2.460 7.977 -0.966 1.00 95.00 106 THR A C 1
ATOM 884 O O . THR A 1 106 ? -1.815 7.005 -0.579 1.00 95.00 106 THR A O 1
ATOM 887 N N . THR A 1 107 ? -3.742 7.873 -1.332 1.00 95.75 107 THR A N 1
ATOM 888 C CA . THR A 1 107 ? -4.509 6.624 -1.197 1.00 95.75 107 THR A CA 1
ATOM 889 C C . THR A 1 107 ? -4.551 5.840 -2.504 1.00 95.75 107 THR A C 1
ATOM 891 O O . THR A 1 107 ? -4.855 6.395 -3.564 1.00 95.75 107 THR A O 1
ATOM 894 N N . TYR A 1 108 ? -4.318 4.530 -2.414 1.00 95.31 108 TYR A N 1
ATOM 895 C CA . TYR A 1 108 ? -4.370 3.596 -3.529 1.00 95.31 108 TYR A CA 1
ATOM 896 C C . TYR A 1 108 ? -5.315 2.422 -3.268 1.00 95.31 108 TYR A C 1
ATOM 898 O O . TYR A 1 108 ? -5.158 1.702 -2.287 1.00 95.31 108 TYR A O 1
ATOM 906 N N . PHE A 1 109 ? -6.245 2.162 -4.185 1.00 95.56 109 PHE A N 1
ATOM 907 C CA . PHE A 1 109 ? -7.030 0.922 -4.241 1.00 95.56 109 PHE A CA 1
ATOM 908 C C . PHE A 1 109 ? -7.507 0.652 -5.670 1.00 95.56 109 PHE A C 1
ATOM 910 O O . PHE A 1 109 ? -7.359 1.476 -6.567 1.00 95.56 109 PHE A O 1
ATOM 917 N N . HIS A 1 110 ? -8.000 -0.553 -5.950 1.00 95.06 110 HIS A N 1
ATOM 918 C CA . HIS A 1 110 ? -8.464 -0.877 -7.299 1.00 95.06 110 HIS A CA 1
ATOM 919 C C . HIS A 1 110 ? -9.746 -0.095 -7.642 1.00 95.06 110 HIS A C 1
ATOM 921 O O . HIS A 1 110 ? -10.698 -0.135 -6.871 1.00 95.06 110 HIS A O 1
ATOM 927 N N . GLN A 1 111 ? -9.826 0.528 -8.826 1.00 93.00 111 GLN A N 1
ATOM 928 C CA . GLN A 1 111 ? -10.981 1.348 -9.248 1.00 93.00 111 GLN A CA 1
ATOM 929 C C . GLN A 1 111 ? -12.342 0.627 -9.086 1.00 93.00 111 GLN A C 1
ATOM 931 O O . GLN A 1 111 ? -13.308 1.209 -8.595 1.00 93.00 111 GLN A O 1
ATOM 936 N N . ASP A 1 112 ? -12.400 -0.671 -9.408 1.00 93.50 112 ASP A N 1
ATOM 937 C CA . ASP A 1 112 ? -13.621 -1.491 -9.296 1.00 93.50 112 ASP A CA 1
ATOM 938 C C . ASP A 1 112 ? -14.051 -1.764 -7.840 1.00 93.50 112 ASP A C 1
ATOM 940 O O . ASP A 1 112 ? -15.133 -2.307 -7.626 1.00 93.50 112 ASP A O 1
ATOM 944 N N . TYR A 1 113 ? -13.223 -1.399 -6.856 1.00 95.56 113 TYR A N 1
ATOM 945 C CA . TYR A 1 113 ? -13.475 -1.503 -5.414 1.00 95.56 113 TYR A CA 1
ATOM 946 C C . TYR A 1 113 ? -13.735 -0.152 -4.749 1.00 95.56 113 TYR A C 1
ATOM 948 O O . TYR A 1 113 ? -13.790 -0.089 -3.529 1.00 95.56 113 TYR A O 1
ATOM 956 N N . THR A 1 114 ? -13.942 0.926 -5.512 1.00 95.06 114 THR A N 1
ATOM 957 C CA . THR A 1 114 ? -14.141 2.264 -4.928 1.00 95.06 114 THR A CA 1
ATOM 958 C C . THR A 1 114 ? -15.245 2.295 -3.872 1.00 95.06 114 THR A C 1
ATOM 960 O O . THR A 1 114 ? -15.021 2.778 -2.768 1.00 95.06 114 THR A O 1
ATOM 963 N N . ILE A 1 115 ? -16.415 1.728 -4.170 1.00 94.44 115 ILE A N 1
ATOM 964 C CA . ILE A 1 115 ? -17.546 1.717 -3.230 1.00 94.44 115 ILE A CA 1
ATOM 965 C C . ILE A 1 115 ? -17.217 0.863 -1.997 1.00 94.44 115 ILE A C 1
ATOM 967 O O . ILE A 1 115 ? -17.439 1.296 -0.870 1.00 94.44 115 ILE A O 1
ATOM 971 N N . ASP A 1 116 ? -16.662 -0.332 -2.205 1.00 95.06 116 ASP A N 1
ATOM 972 C CA . ASP A 1 116 ? -16.278 -1.251 -1.133 1.00 95.06 116 ASP A CA 1
ATOM 973 C C . ASP A 1 116 ? -15.245 -0.620 -0.192 1.00 95.06 116 ASP A C 1
ATOM 975 O O . ASP A 1 116 ? -15.428 -0.647 1.020 1.00 95.06 116 ASP A O 1
ATOM 979 N N . SER A 1 117 ? -14.184 -0.027 -0.741 1.00 96.06 117 SER A N 1
ATOM 980 C CA . SER A 1 117 ? -13.125 0.630 0.021 1.00 96.06 117 SER A CA 1
ATOM 981 C C . SER A 1 117 ? -13.663 1.819 0.811 1.00 96.06 117 SER A C 1
ATOM 983 O O . SER A 1 117 ? -13.471 1.884 2.022 1.00 96.06 117 SER A O 1
ATOM 985 N N . LEU A 1 118 ? -14.426 2.713 0.177 1.00 95.56 118 LEU A N 1
ATOM 986 C CA . LEU A 1 118 ? -15.024 3.860 0.867 1.00 95.56 118 LEU A CA 1
ATOM 987 C C . LEU A 1 118 ? -16.028 3.444 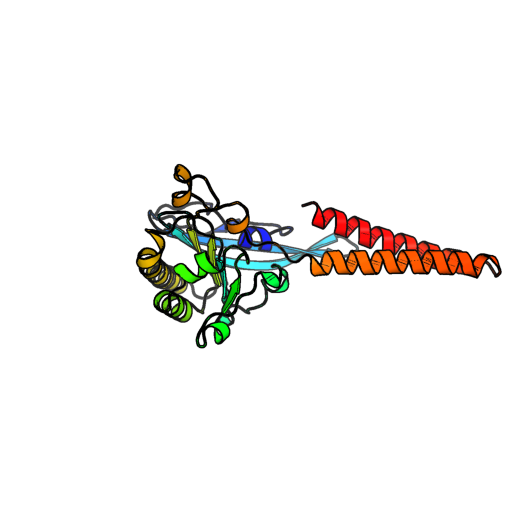1.955 1.00 95.56 118 LEU A C 1
ATOM 989 O O . LEU A 1 118 ? -16.204 4.173 2.924 1.00 95.56 118 LEU A O 1
ATOM 993 N N . SER A 1 119 ? -16.646 2.261 1.849 1.00 94.44 119 SER A N 1
ATOM 994 C CA . SER A 1 119 ? -17.602 1.787 2.859 1.00 94.44 119 SER A CA 1
ATOM 995 C C . SER A 1 119 ? -16.980 1.532 4.236 1.00 94.44 119 SER A C 1
ATOM 997 O O . SER A 1 119 ? -17.673 1.662 5.243 1.00 94.44 119 SER A O 1
ATOM 999 N N . PHE A 1 120 ? -15.689 1.181 4.298 1.00 95.25 120 PHE A N 1
ATOM 1000 C CA . PHE A 1 120 ? -14.980 0.966 5.563 1.00 95.25 120 PHE A CA 1
ATOM 1001 C C . PHE A 1 120 ? -13.923 2.028 5.868 1.00 95.25 120 PHE A C 1
ATOM 1003 O O . PHE A 1 120 ? -13.465 2.098 7.007 1.00 95.25 120 PHE A O 1
ATOM 1010 N N . ILE A 1 121 ? -13.558 2.872 4.900 1.00 96.25 121 ILE A N 1
ATOM 1011 C CA . ILE A 1 121 ? -12.734 4.069 5.117 1.00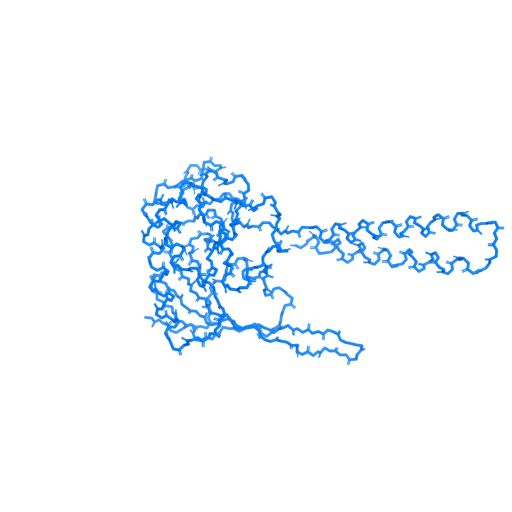 96.25 121 ILE A CA 1
ATOM 1012 C C . ILE A 1 121 ? -13.655 5.201 5.586 1.00 96.25 121 ILE A C 1
ATOM 1014 O O . ILE A 1 121 ? -13.901 6.184 4.890 1.00 96.25 121 ILE A O 1
ATOM 1018 N N . THR A 1 122 ? -14.228 5.020 6.774 1.00 95.56 122 THR A N 1
ATOM 1019 C CA . THR A 1 122 ? -15.111 6.018 7.382 1.00 95.56 122 THR A CA 1
ATOM 1020 C C . THR A 1 122 ? -14.300 7.204 7.914 1.00 95.56 122 THR A C 1
ATOM 1022 O O . THR A 1 122 ? -13.084 7.078 8.110 1.00 95.56 122 THR A O 1
ATOM 1025 N N . PRO A 1 123 ? -14.934 8.355 8.204 1.00 96.56 123 PRO A N 1
ATOM 1026 C CA . PRO A 1 123 ? -14.252 9.496 8.811 1.00 96.56 123 PRO A CA 1
ATOM 1027 C C . PRO A 1 123 ? -13.449 9.141 10.067 1.00 96.56 123 PRO A C 1
ATOM 1029 O O . PRO A 1 123 ? -12.339 9.631 10.244 1.00 96.56 123 PRO A O 1
ATOM 1032 N N . GLU A 1 124 ? -13.947 8.236 10.907 1.00 96.88 124 GLU A N 1
ATOM 1033 C CA . GLU A 1 124 ? -13.253 7.783 12.114 1.00 96.88 124 GLU A CA 1
ATOM 1034 C C . GLU A 1 124 ? -11.975 7.002 11.780 1.00 96.88 124 GLU A C 1
ATOM 1036 O O . GLU A 1 124 ? -10.956 7.174 12.452 1.00 96.88 124 GLU A O 1
ATOM 1041 N N . VAL A 1 125 ? -12.006 6.163 10.736 1.00 97.38 125 VAL A N 1
ATOM 1042 C CA . VAL A 1 125 ? -10.817 5.443 10.250 1.00 97.38 125 VAL A CA 1
ATOM 1043 C C . VAL A 1 125 ? -9.809 6.432 9.680 1.00 97.38 125 VAL A C 1
ATOM 1045 O O . VAL A 1 125 ? -8.631 6.350 10.014 1.00 97.38 125 VAL A O 1
ATOM 1048 N N . MET A 1 126 ? -10.264 7.407 8.888 1.00 97.81 126 MET A N 1
ATOM 1049 C CA . MET A 1 126 ? -9.399 8.464 8.357 1.00 97.81 126 MET A CA 1
ATOM 1050 C C . MET A 1 126 ? -8.703 9.245 9.478 1.00 97.81 126 MET A C 1
ATOM 1052 O O . MET A 1 126 ? -7.504 9.489 9.397 1.00 97.81 126 MET A O 1
ATOM 1056 N N . GLN A 1 127 ? -9.406 9.575 10.564 1.00 97.50 127 GLN A N 1
ATOM 1057 C CA . GLN A 1 127 ? -8.788 10.241 11.715 1.00 97.50 127 GLN A CA 1
ATOM 1058 C C . GLN A 1 127 ? -7.754 9.357 12.423 1.00 97.50 127 GLN A C 1
ATOM 1060 O O . GLN A 1 127 ? -6.675 9.837 12.768 1.00 97.50 127 GLN A O 1
ATOM 1065 N N . ALA A 1 128 ? -8.038 8.063 12.603 1.00 97.94 128 ALA A N 1
ATOM 1066 C CA . ALA A 1 128 ? -7.062 7.126 13.163 1.00 97.94 128 ALA A CA 1
ATOM 1067 C C . ALA A 1 128 ? -5.803 7.010 12.282 1.00 97.94 128 ALA A C 1
ATOM 1069 O O . ALA A 1 128 ? -4.691 6.991 12.806 1.00 97.94 128 ALA A O 1
ATOM 1070 N N . LEU A 1 129 ? -5.966 7.008 10.955 1.00 98.12 129 LEU A N 1
ATOM 1071 C CA . LEU A 1 129 ? -4.854 7.031 10.001 1.00 98.12 129 LEU A CA 1
ATOM 1072 C C . LEU A 1 129 ? -4.047 8.332 10.099 1.00 98.12 129 LEU A C 1
ATOM 1074 O O . LEU A 1 129 ? -2.825 8.274 10.133 1.00 98.12 129 LEU A O 1
ATOM 1078 N N . ILE A 1 130 ? -4.694 9.497 10.218 1.00 97.69 130 ILE A N 1
ATOM 1079 C CA . ILE A 1 130 ? -4.000 10.789 10.386 1.00 97.69 130 ILE A CA 1
ATOM 1080 C C . ILE A 1 130 ? -3.141 10.802 11.659 1.00 97.69 130 ILE A C 1
ATOM 1082 O O . ILE A 1 130 ? -2.021 11.312 11.636 1.00 97.69 130 ILE A O 1
ATOM 1086 N N . VAL A 1 131 ? -3.628 10.223 12.762 1.00 97.75 131 VAL A N 1
ATOM 1087 C CA . VAL A 1 131 ? -2.828 10.057 13.992 1.00 97.75 131 VAL A CA 1
ATOM 1088 C C . VAL A 1 131 ? -1.610 9.161 13.741 1.00 97.75 131 VAL A C 1
ATOM 1090 O O . VAL A 1 131 ? -0.543 9.399 14.301 1.00 97.75 131 VAL A O 1
ATOM 1093 N N . ALA A 1 132 ? -1.745 8.170 12.862 1.00 97.19 132 ALA A N 1
ATOM 1094 C CA . ALA A 1 132 ? -0.683 7.256 12.463 1.00 97.19 132 ALA A CA 1
ATOM 1095 C C . ALA A 1 132 ? 0.113 7.703 11.225 1.00 97.19 132 ALA A C 1
ATOM 1097 O O . ALA A 1 132 ? 0.815 6.887 10.637 1.00 97.19 132 ALA A O 1
ATOM 1098 N N . ARG A 1 133 ? 0.048 8.984 10.835 1.00 95.50 133 ARG A N 1
ATOM 1099 C CA . ARG A 1 133 ? 0.702 9.504 9.620 1.00 95.50 133 ARG A CA 1
ATOM 1100 C C . ARG A 1 133 ? 2.211 9.322 9.562 1.00 95.50 133 ARG A C 1
ATOM 1102 O O . ARG A 1 133 ? 2.778 9.496 8.502 1.00 95.50 133 ARG A O 1
ATOM 1109 N N . ASP A 1 134 ? 2.882 8.987 10.651 1.00 94.12 134 ASP A N 1
ATOM 1110 C CA . ASP A 1 134 ? 4.319 8.690 10.610 1.00 94.12 134 ASP A CA 1
ATOM 1111 C C . ASP A 1 134 ? 4.614 7.307 9.992 1.00 94.12 134 ASP A C 1
ATOM 1113 O O . ASP A 1 134 ? 5.770 6.907 9.919 1.00 94.12 134 ASP A O 1
ATOM 1117 N N . TYR A 1 135 ? 3.581 6.574 9.561 1.00 94.94 135 TYR A N 1
ATOM 1118 C CA . TYR A 1 135 ? 3.674 5.252 8.951 1.00 94.94 135 TYR A CA 1
ATOM 1119 C C . TYR A 1 135 ? 2.910 5.205 7.635 1.00 94.94 135 TYR A C 1
ATOM 1121 O O . TYR A 1 135 ? 1.826 5.778 7.514 1.00 94.94 135 TYR A O 1
ATOM 1129 N N . ASP A 1 136 ? 3.428 4.433 6.686 1.00 94.94 136 ASP A N 1
ATOM 1130 C CA . ASP A 1 136 ? 2.609 3.927 5.592 1.00 94.94 136 ASP A CA 1
ATOM 1131 C C . ASP A 1 136 ? 1.685 2.844 6.140 1.00 94.94 136 ASP A C 1
ATOM 1133 O O . ASP A 1 136 ? 2.098 2.019 6.961 1.00 94.94 136 ASP A O 1
ATOM 1137 N N . VAL A 1 137 ? 0.436 2.823 5.684 1.00 96.81 137 VAL A N 1
ATOM 1138 C CA . VAL A 1 137 ? -0.564 1.864 6.163 1.00 96.81 137 VAL A CA 1
ATOM 1139 C C . VAL A 1 137 ? -1.116 1.071 4.990 1.00 96.81 137 VAL A C 1
ATOM 1141 O O . VAL A 1 137 ? -1.574 1.646 4.010 1.00 96.81 137 VAL A O 1
ATOM 1144 N N . GLU A 1 138 ? -1.137 -0.255 5.088 1.00 96.88 138 GLU A N 1
ATOM 1145 C CA . GLU A 1 138 ? -1.705 -1.122 4.054 1.00 96.88 138 GLU A CA 1
ATOM 1146 C C . GLU A 1 138 ? -2.703 -2.103 4.652 1.00 96.88 138 GLU A C 1
ATOM 1148 O O . GLU A 1 138 ? -2.394 -2.873 5.553 1.00 96.88 138 GLU A O 1
ATOM 1153 N N . ILE A 1 139 ? -3.901 -2.155 4.093 1.00 97.50 139 ILE A N 1
ATOM 1154 C CA . ILE A 1 139 ? -4.813 -3.275 4.289 1.00 97.50 139 ILE A CA 1
ATOM 1155 C C . ILE A 1 139 ? -4.552 -4.232 3.134 1.00 97.50 139 ILE A C 1
ATOM 1157 O O . ILE A 1 139 ? -4.774 -3.875 1.983 1.00 97.50 139 ILE A O 1
ATOM 1161 N N . SER A 1 140 ? -4.088 -5.449 3.410 1.00 95.50 140 SER A N 1
ATOM 1162 C CA . SER A 1 140 ? -3.832 -6.451 2.372 1.00 95.50 140 SER A CA 1
ATOM 1163 C C . SER A 1 140 ? -4.345 -7.812 2.813 1.00 95.50 140 SER A C 1
ATOM 1165 O O . SER A 1 140 ? -3.758 -8.474 3.669 1.00 95.50 140 SER A O 1
ATOM 1167 N N . GLY A 1 141 ? -5.433 -8.263 2.184 1.00 93.75 141 GLY A N 1
ATOM 1168 C CA . GLY A 1 141 ? -6.108 -9.480 2.611 1.00 93.75 141 GLY A CA 1
ATOM 1169 C C . GLY A 1 141 ? -6.678 -9.284 4.011 1.00 93.75 141 GLY A C 1
ATOM 1170 O O . GLY A 1 141 ? -7.483 -8.386 4.227 1.00 93.75 141 GLY A O 1
ATOM 1171 N N . ASP A 1 142 ? -6.309 -10.153 4.941 1.00 94.81 142 ASP A N 1
ATOM 1172 C CA . ASP A 1 142 ? -6.770 -10.178 6.330 1.00 94.81 142 ASP A CA 1
ATOM 1173 C C . ASP A 1 142 ? -5.763 -9.571 7.314 1.00 94.81 142 ASP A C 1
ATOM 1175 O O . ASP A 1 142 ? -5.822 -9.854 8.505 1.00 94.81 142 ASP A O 1
ATOM 1179 N N . ILE A 1 143 ? -4.841 -8.735 6.835 1.00 96.38 143 ILE A N 1
ATOM 1180 C CA . ILE A 1 143 ? -3.824 -8.097 7.671 1.00 96.38 143 ILE A CA 1
ATOM 1181 C C . ILE A 1 143 ? -3.829 -6.589 7.411 1.00 96.38 143 ILE A C 1
ATOM 1183 O O . ILE A 1 143 ? -3.844 -6.144 6.261 1.00 96.38 143 ILE A O 1
ATOM 1187 N N . LEU A 1 144 ? -3.820 -5.821 8.499 1.00 97.69 144 LEU A N 1
ATOM 1188 C CA . LEU A 1 144 ? -3.479 -4.405 8.518 1.00 97.69 144 LEU A CA 1
ATOM 1189 C C . LEU A 1 144 ? -1.982 -4.292 8.796 1.00 97.69 144 LEU A C 1
ATOM 1191 O O . LEU A 1 144 ? -1.505 -4.739 9.835 1.00 97.69 144 LEU A O 1
ATOM 1195 N N . TYR A 1 145 ? -1.252 -3.692 7.878 1.00 97.25 145 TYR A N 1
ATOM 1196 C CA . TYR A 1 145 ? 0.167 -3.451 7.996 1.00 97.25 145 TYR A CA 1
ATOM 1197 C C . TYR A 1 145 ? 0.457 -1.980 8.236 1.00 97.25 145 TYR A C 1
ATOM 1199 O O . TYR A 1 145 ? -0.197 -1.114 7.658 1.00 97.25 145 TYR A O 1
ATOM 1207 N N . LEU A 1 146 ? 1.476 -1.729 9.046 1.00 96.12 146 LEU A N 1
ATOM 1208 C CA . LEU A 1 146 ? 2.136 -0.438 9.164 1.00 96.12 146 LEU A CA 1
ATOM 1209 C C . LEU A 1 146 ? 3.598 -0.619 8.724 1.00 96.12 146 LEU A C 1
ATOM 1211 O O . LEU A 1 146 ? 4.207 -1.653 9.031 1.00 96.12 146 LEU A O 1
ATOM 1215 N N . TYR A 1 147 ? 4.164 0.379 8.050 1.00 92.50 147 TYR A N 1
ATOM 1216 C CA . TYR A 1 147 ? 5.563 0.403 7.616 1.00 92.50 147 TYR A CA 1
ATOM 1217 C C . TYR A 1 147 ? 6.198 1.760 7.909 1.00 92.50 147 TYR A C 1
ATOM 1219 O O . TYR A 1 147 ? 5.553 2.791 7.744 1.00 92.50 147 TYR A O 1
ATOM 1227 N N . ASN A 1 148 ? 7.464 1.763 8.320 1.00 92.06 148 ASN A N 1
ATOM 1228 C CA . ASN A 1 148 ? 8.325 2.950 8.324 1.00 92.06 148 ASN A CA 1
ATOM 1229 C C . ASN A 1 148 ? 9.796 2.508 8.413 1.00 92.06 148 ASN A C 1
ATOM 1231 O O . ASN A 1 148 ? 10.071 1.347 8.723 1.00 92.06 148 ASN A O 1
ATOM 1235 N N . GLU A 1 149 ? 10.744 3.399 8.153 1.00 89.88 149 GLU A N 1
ATOM 1236 C CA . GLU A 1 149 ? 12.161 3.164 8.415 1.00 89.88 149 GLU A CA 1
ATOM 1237 C C . GLU A 1 149 ? 12.431 2.926 9.913 1.00 89.88 149 GLU A C 1
ATOM 1239 O O . GLU A 1 149 ? 11.687 3.371 10.794 1.00 89.88 149 GLU A O 1
ATOM 1244 N N . ILE A 1 150 ? 13.492 2.174 10.217 1.00 89.00 150 ILE A N 1
ATOM 1245 C CA . ILE A 1 150 ? 13.933 1.962 11.602 1.00 89.00 150 ILE A CA 1
ATOM 1246 C C . ILE A 1 150 ? 14.675 3.211 12.079 1.00 89.00 150 ILE A C 1
ATOM 1248 O O . ILE A 1 150 ? 15.781 3.483 11.613 1.00 89.00 150 ILE A O 1
ATOM 1252 N N . GLU A 1 151 ? 14.113 3.918 13.059 1.00 85.38 151 GLU A N 1
ATOM 1253 C CA . GLU A 1 151 ? 14.729 5.136 13.605 1.00 85.38 151 GLU A CA 1
ATOM 1254 C C . GLU A 1 151 ? 14.852 5.100 15.135 1.00 85.38 151 GLU A C 1
ATOM 1256 O O . GLU A 1 151 ? 15.956 5.176 15.673 1.00 85.38 151 GLU A O 1
ATOM 1261 N N . ASN A 1 152 ? 13.731 4.947 15.849 1.00 85.50 152 ASN A N 1
ATOM 1262 C CA . ASN A 1 152 ? 13.633 5.265 17.281 1.00 85.50 152 ASN A CA 1
ATOM 1263 C C . ASN A 1 152 ? 13.240 4.051 18.138 1.00 85.50 152 ASN A C 1
ATOM 1265 O O . ASN A 1 152 ? 12.214 4.051 18.816 1.00 85.50 152 ASN A O 1
ATOM 1269 N N . MET A 1 153 ? 14.043 2.988 18.108 1.00 86.12 153 MET A N 1
ATOM 1270 C CA . MET A 1 153 ? 13.806 1.800 18.941 1.00 86.12 153 MET A CA 1
ATOM 1271 C C . MET A 1 153 ? 14.235 2.014 20.407 1.00 86.12 153 MET A C 1
ATOM 1273 O O . MET A 1 153 ? 15.297 2.597 20.637 1.00 86.12 153 MET A O 1
ATOM 1277 N N . PRO A 1 154 ? 13.489 1.492 21.410 1.00 87.62 154 PRO A N 1
ATOM 1278 C CA . PRO A 1 154 ? 12.293 0.647 21.298 1.00 87.62 154 PRO A CA 1
ATOM 1279 C C . PRO A 1 154 ? 10.963 1.420 21.254 1.00 87.62 154 PRO A C 1
ATOM 1281 O O . PRO A 1 154 ? 9.925 0.795 21.068 1.00 87.62 154 PRO A O 1
ATOM 1284 N N . ASP A 1 155 ? 10.961 2.745 21.418 1.00 89.94 155 ASP A N 1
ATOM 1285 C CA . ASP A 1 155 ? 9.729 3.551 21.492 1.00 89.94 155 ASP A CA 1
ATOM 1286 C C . ASP A 1 155 ? 8.854 3.391 20.241 1.00 89.94 155 ASP A C 1
ATOM 1288 O O . ASP A 1 155 ? 7.631 3.291 20.338 1.00 89.94 155 ASP A O 1
ATOM 1292 N N . GLN A 1 156 ? 9.489 3.263 19.074 1.00 89.31 156 GLN A N 1
ATOM 1293 C CA . GLN A 1 156 ? 8.826 2.982 17.805 1.00 89.31 156 GLN A CA 1
ATOM 1294 C C . GLN A 1 156 ? 7.979 1.700 17.870 1.00 89.31 156 GLN A C 1
ATOM 1296 O O . GLN A 1 156 ? 6.865 1.695 17.362 1.00 89.31 156 GLN A O 1
ATOM 1301 N N . LEU A 1 157 ? 8.443 0.632 18.533 1.00 90.94 157 LEU A N 1
ATOM 1302 C CA . LEU A 1 157 ? 7.677 -0.613 18.683 1.00 90.94 157 LEU A CA 1
ATOM 1303 C C . LEU A 1 157 ? 6.359 -0.385 19.439 1.00 90.94 157 LEU A C 1
ATOM 1305 O O . LEU A 1 157 ? 5.317 -0.901 19.037 1.00 90.94 157 LEU A O 1
ATOM 1309 N N . HIS A 1 158 ? 6.405 0.394 20.521 1.00 91.94 158 HIS A N 1
ATOM 1310 C CA . HIS A 1 158 ? 5.217 0.730 21.307 1.00 91.94 158 HIS A CA 1
ATOM 1311 C C . HIS A 1 158 ? 4.261 1.643 20.533 1.00 91.94 158 HIS A C 1
ATOM 1313 O O . HIS A 1 158 ? 3.045 1.474 20.617 1.00 91.94 158 HIS A O 1
ATOM 1319 N N . ASP A 1 159 ? 4.801 2.577 19.750 1.00 94.12 159 ASP A N 1
ATOM 1320 C CA . ASP A 1 159 ? 4.010 3.454 18.886 1.00 94.12 159 ASP A CA 1
ATOM 1321 C C . ASP A 1 159 ? 3.324 2.670 17.750 1.00 94.12 159 ASP A C 1
ATOM 1323 O O . ASP A 1 159 ? 2.142 2.894 17.481 1.00 94.12 159 ASP A O 1
ATOM 1327 N N . PHE A 1 160 ? 4.012 1.683 17.155 1.00 93.12 160 PHE A N 1
ATOM 1328 C CA . PHE A 1 160 ? 3.439 0.727 16.198 1.00 93.12 160 PHE A CA 1
ATOM 1329 C C . PHE A 1 160 ? 2.229 0.001 16.781 1.00 93.12 160 PHE A C 1
ATOM 1331 O O . PHE A 1 160 ? 1.166 -0.004 16.161 1.00 93.12 160 PHE A O 1
ATOM 1338 N N . GLU A 1 161 ? 2.394 -0.613 17.958 1.00 95.00 161 GLU A N 1
ATOM 1339 C CA . GLU A 1 161 ? 1.325 -1.345 18.642 1.00 95.00 161 GLU A CA 1
ATOM 1340 C C . GLU A 1 161 ? 0.131 -0.425 18.915 1.00 95.00 161 GLU A C 1
ATOM 1342 O O . GLU A 1 161 ? -0.984 -0.721 18.487 1.00 95.00 161 GLU A O 1
ATOM 1347 N N . ALA A 1 162 ? 0.370 0.733 19.538 1.00 96.50 162 ALA A N 1
ATOM 1348 C CA . ALA A 1 162 ? -0.685 1.664 19.923 1.00 96.50 162 ALA A CA 1
ATOM 1349 C C . ALA A 1 162 ? -1.479 2.199 18.719 1.00 96.50 162 ALA A C 1
ATOM 1351 O O . ALA A 1 162 ? -2.714 2.162 18.719 1.00 96.50 162 ALA A O 1
ATOM 1352 N N . LYS A 1 163 ? -0.789 2.680 17.676 1.00 97.50 163 LYS A N 1
ATOM 1353 C CA . LYS A 1 163 ? -1.433 3.229 16.472 1.00 97.50 163 LYS A CA 1
ATOM 1354 C C . LYS A 1 163 ? -2.100 2.136 15.638 1.00 97.50 163 LYS A C 1
ATOM 1356 O O . LYS A 1 163 ? -3.225 2.327 15.171 1.00 97.50 163 LYS A O 1
ATOM 1361 N N . GLY A 1 164 ? -1.454 0.981 15.484 1.00 97.56 164 GLY A N 1
ATOM 1362 C CA . GLY A 1 164 ? -2.012 -0.159 14.760 1.00 97.56 164 GLY A CA 1
ATOM 1363 C C . GLY A 1 164 ? -3.274 -0.714 15.419 1.00 97.56 164 GLY A C 1
ATOM 1364 O O . GLY A 1 164 ? -4.281 -0.914 14.735 1.00 97.56 164 GLY A O 1
ATOM 1365 N N . ASP A 1 165 ? -3.283 -0.861 16.747 1.00 97.19 165 ASP A N 1
ATOM 1366 C CA . ASP A 1 165 ? -4.475 -1.276 17.491 1.00 97.19 165 ASP A CA 1
ATOM 1367 C C . ASP A 1 165 ? -5.591 -0.235 17.426 1.00 97.19 165 ASP A C 1
ATOM 1369 O O . ASP A 1 165 ? -6.763 -0.600 17.292 1.00 97.19 165 ASP A O 1
ATOM 1373 N N . GLN A 1 166 ? -5.260 1.059 17.469 1.00 97.69 166 GLN A N 1
ATOM 1374 C CA . GLN A 1 166 ? -6.250 2.118 17.296 1.00 97.69 166 GLN A CA 1
ATOM 1375 C C . GLN A 1 166 ? -6.929 2.021 15.923 1.00 97.69 166 GLN A C 1
ATOM 1377 O O . GLN A 1 166 ? -8.161 2.002 15.858 1.00 97.69 166 GLN A O 1
ATOM 1382 N N . ILE A 1 167 ? -6.159 1.909 14.836 1.00 98.19 167 ILE A N 1
ATOM 1383 C CA . ILE A 1 167 ? -6.709 1.763 13.480 1.00 98.19 167 ILE A CA 1
ATOM 1384 C C . ILE A 1 167 ? -7.532 0.475 13.378 1.00 98.19 167 ILE A C 1
ATOM 1386 O O . ILE A 1 167 ? -8.683 0.515 12.936 1.00 98.19 167 ILE A O 1
ATOM 1390 N N . ARG A 1 168 ? -6.983 -0.661 13.829 1.00 97.50 168 ARG A N 1
ATOM 1391 C CA . ARG A 1 168 ? -7.666 -1.963 13.826 1.00 97.50 168 ARG A CA 1
ATOM 1392 C C . ARG A 1 168 ? -9.002 -1.883 14.553 1.00 97.50 168 ARG A C 1
ATOM 1394 O O . ARG A 1 168 ? -10.015 -2.309 14.007 1.00 97.50 168 ARG A O 1
ATOM 1401 N N . LYS A 1 169 ? -9.032 -1.308 15.756 1.00 96.62 169 LYS A N 1
ATOM 1402 C CA . LYS A 1 169 ? -10.249 -1.163 16.563 1.00 96.62 169 LYS A CA 1
ATOM 1403 C C . LYS A 1 169 ? -11.330 -0.377 15.828 1.00 96.62 169 LYS A C 1
ATOM 1405 O O . LYS A 1 169 ? -12.488 -0.787 15.849 1.00 96.62 169 LYS A O 1
ATOM 1410 N N . VAL A 1 170 ? -10.971 0.732 15.181 1.00 96.81 170 VAL A N 1
ATOM 1411 C CA . VAL A 1 170 ? -11.942 1.544 14.433 1.00 96.81 170 VAL A CA 1
ATOM 1412 C C . VAL A 1 170 ? -12.404 0.814 13.169 1.00 96.81 170 VAL A C 1
ATOM 1414 O O . VAL A 1 170 ? -13.605 0.767 12.908 1.00 96.81 170 VAL A O 1
ATOM 1417 N N . LEU A 1 171 ? -11.495 0.163 12.434 1.00 96.38 171 LEU A N 1
ATOM 1418 C CA . LEU A 1 171 ? -11.839 -0.660 11.269 1.00 96.38 171 LEU A CA 1
ATOM 1419 C C . LEU A 1 171 ? -12.832 -1.770 11.623 1.00 96.38 171 LEU A C 1
ATOM 1421 O O . LEU A 1 171 ? -13.793 -1.983 10.884 1.00 96.38 171 LEU A O 1
ATOM 1425 N N . LEU A 1 172 ? -12.640 -2.458 12.754 1.00 95.25 172 LEU A N 1
ATOM 1426 C CA . LEU A 1 172 ? -13.507 -3.555 13.200 1.00 95.25 172 LEU A CA 1
ATOM 1427 C C . LEU A 1 172 ? -14.985 -3.154 13.296 1.00 95.25 172 LEU A C 1
ATOM 1429 O O . LEU A 1 172 ? -15.847 -3.981 13.003 1.00 95.25 172 LEU A O 1
ATOM 1433 N N . ASN A 1 173 ? -15.291 -1.893 13.606 1.00 91.38 173 ASN A N 1
ATOM 1434 C CA . ASN A 1 173 ? -16.672 -1.407 13.654 1.00 91.38 173 ASN A CA 1
ATOM 1435 C C . ASN A 1 173 ? -17.352 -1.389 12.274 1.00 91.38 173 ASN A C 1
ATOM 1437 O O . ASN A 1 173 ? -18.573 -1.500 12.194 1.00 91.38 173 ASN A O 1
ATOM 1441 N N . ASN A 1 174 ? -16.567 -1.297 11.197 1.00 90.06 174 ASN A N 1
ATOM 1442 C CA . ASN A 1 174 ? -17.059 -1.107 9.832 1.00 90.06 174 ASN A CA 1
ATOM 1443 C C . ASN A 1 174 ? -16.912 -2.361 8.954 1.00 90.06 174 ASN A C 1
ATOM 1445 O O . ASN A 1 174 ? -17.656 -2.540 7.993 1.00 90.06 174 ASN A O 1
ATOM 1449 N N . ILE A 1 175 ? -15.968 -3.258 9.264 1.00 94.12 175 ILE A N 1
ATOM 1450 C CA . ILE A 1 175 ? -15.606 -4.355 8.349 1.00 94.12 175 ILE A CA 1
ATOM 1451 C C . ILE A 1 175 ? -16.315 -5.681 8.630 1.00 94.12 175 ILE A C 1
ATOM 1453 O O . ILE A 1 175 ? -16.340 -6.544 7.750 1.00 94.12 175 ILE A O 1
ATOM 1457 N N . LEU A 1 176 ? -16.885 -5.886 9.824 1.00 89.44 176 LEU A N 1
ATOM 1458 C CA . LEU A 1 176 ? -17.453 -7.185 10.231 1.00 89.44 176 LEU A CA 1
ATOM 1459 C C . LEU A 1 176 ? -18.581 -7.668 9.312 1.00 89.44 176 LEU A C 1
ATOM 1461 O O . LEU A 1 176 ? -18.738 -8.870 9.093 1.00 89.44 176 LEU A O 1
ATOM 1465 N N . THR A 1 177 ? -19.350 -6.734 8.759 1.00 88.69 177 THR A N 1
ATOM 1466 C CA . THR A 1 177 ? -20.488 -7.015 7.879 1.00 88.69 177 THR A CA 1
ATOM 1467 C C . THR A 1 177 ? -20.135 -6.968 6.397 1.00 88.69 177 THR A C 1
ATOM 1469 O O . THR A 1 177 ? -20.960 -7.402 5.590 1.00 88.69 177 THR A O 1
ATOM 1472 N N . TYR A 1 178 ? -18.936 -6.490 6.032 1.00 92.50 178 TYR A N 1
ATOM 1473 C CA . TYR A 1 178 ? -18.544 -6.355 4.630 1.00 92.50 178 TYR A CA 1
ATOM 1474 C C . TYR A 1 178 ? -18.641 -7.712 3.899 1.00 92.50 178 TYR A C 1
ATOM 1476 O O . TYR A 1 178 ? -18.458 -8.791 4.474 1.00 92.50 178 TYR A O 1
ATOM 1484 N N . ARG A 1 179 ? -18.971 -7.672 2.611 1.00 92.88 179 ARG A N 1
ATOM 1485 C CA . ARG A 1 179 ? -19.068 -8.845 1.744 1.00 92.88 179 ARG A CA 1
ATOM 1486 C C . ARG A 1 179 ? -18.759 -8.412 0.323 1.00 92.88 179 ARG A C 1
ATOM 1488 O O . ARG A 1 179 ? -19.301 -7.412 -0.127 1.00 92.88 179 ARG A O 1
ATOM 1495 N N . ASP A 1 180 ? -17.938 -9.184 -0.376 1.00 94.69 180 ASP A N 1
ATOM 1496 C CA . ASP A 1 180 ? -17.739 -8.964 -1.802 1.00 94.69 180 ASP A CA 1
ATOM 1497 C C . ASP A 1 180 ? -18.828 -9.685 -2.603 1.00 94.69 180 ASP A C 1
ATOM 1499 O O . ASP A 1 180 ? -18.886 -10.917 -2.643 1.00 94.69 180 ASP A O 1
ATOM 1503 N N . ASP A 1 181 ? -19.697 -8.906 -3.239 1.00 93.06 181 ASP A N 1
ATOM 1504 C CA . ASP A 1 181 ? -20.822 -9.411 -4.031 1.00 93.06 181 ASP A CA 1
ATOM 1505 C C . ASP A 1 181 ? -20.409 -9.916 -5.424 1.00 93.06 181 ASP A C 1
ATOM 1507 O O . ASP A 1 181 ? -21.219 -10.498 -6.144 1.00 93.06 181 ASP A O 1
ATOM 1511 N N . ARG A 1 182 ? -19.137 -9.741 -5.808 1.00 93.56 182 ARG A N 1
ATOM 1512 C CA . ARG A 1 182 ? -18.591 -10.204 -7.098 1.00 93.56 182 ARG A CA 1
ATOM 1513 C C . ARG A 1 182 ? -18.236 -11.690 -7.096 1.00 93.56 182 ARG A C 1
ATOM 1515 O O . ARG A 1 182 ? -17.960 -12.258 -8.152 1.00 93.56 182 ARG A O 1
ATOM 1522 N N . ILE A 1 183 ? -18.195 -12.318 -5.923 1.00 93.19 183 ILE A N 1
ATOM 1523 C CA . ILE A 1 183 ? -17.881 -13.740 -5.756 1.00 93.19 183 ILE A CA 1
ATOM 1524 C C . ILE A 1 183 ? -19.089 -14.511 -5.226 1.00 93.19 183 ILE A C 1
ATOM 1526 O O . ILE A 1 183 ? -20.116 -13.941 -4.862 1.00 93.19 183 ILE A O 1
ATOM 1530 N N . LYS A 1 184 ? -18.981 -15.845 -5.190 1.00 93.06 184 LYS A N 1
ATOM 1531 C CA . LYS A 1 184 ? -20.051 -16.699 -4.665 1.00 93.06 184 LYS A CA 1
ATOM 1532 C C . LYS A 1 184 ? -20.425 -16.269 -3.248 1.00 93.06 184 LYS A C 1
ATOM 1534 O O . LYS A 1 184 ? -19.557 -16.050 -2.408 1.00 93.06 184 LYS A O 1
ATOM 1539 N N . TYR A 1 185 ? -21.726 -16.243 -2.970 1.00 88.88 185 TYR A N 1
ATOM 1540 C CA . TYR A 1 185 ? -22.283 -15.804 -1.688 1.00 88.88 185 TYR A CA 1
ATOM 1541 C C . TYR A 1 185 ? -21.626 -16.474 -0.466 1.00 88.88 185 TYR A C 1
ATOM 1543 O O . TYR A 1 185 ? -21.359 -15.811 0.535 1.00 88.88 185 TYR A O 1
ATOM 1551 N N . SER A 1 186 ? -21.330 -17.777 -0.556 1.00 89.81 186 SER A N 1
ATOM 1552 C CA . SER A 1 186 ? -20.661 -18.557 0.499 1.00 89.81 186 SER A CA 1
ATOM 1553 C C . SER A 1 186 ? -19.252 -18.061 0.833 1.00 89.81 186 SER A C 1
ATOM 1555 O O . SER A 1 186 ? -18.806 -18.195 1.972 1.00 89.81 186 SER A O 1
ATOM 1557 N N . ASP A 1 187 ? -18.568 -17.474 -0.148 1.00 89.56 187 ASP A N 1
ATOM 1558 C CA . ASP A 1 187 ? -17.171 -17.051 -0.060 1.00 89.56 187 ASP A CA 1
ATOM 1559 C C . ASP A 1 187 ? -17.027 -15.533 0.111 1.00 89.56 187 ASP A C 1
ATOM 1561 O O . ASP A 1 187 ? -15.998 -15.081 0.610 1.00 89.56 187 ASP A O 1
ATOM 1565 N N . GLY A 1 188 ? -18.075 -14.755 -0.202 1.00 85.19 188 GLY A N 1
ATOM 1566 C CA . GLY A 1 188 ? -18.125 -13.284 -0.137 1.00 85.19 188 GLY A CA 1
ATOM 1567 C C . GLY A 1 188 ? -17.641 -12.669 1.177 1.00 85.19 188 GLY A C 1
ATOM 1568 O O . GLY A 1 188 ? -17.151 -11.544 1.200 1.00 85.19 188 GLY A O 1
ATOM 1569 N N . ARG A 1 189 ? -17.779 -13.390 2.298 1.00 87.88 189 ARG A N 1
ATOM 1570 C CA . ARG A 1 189 ? -17.303 -12.927 3.614 1.00 87.88 189 ARG A CA 1
ATOM 1571 C C . ARG A 1 189 ? -15.862 -13.328 3.928 1.00 87.88 189 ARG A C 1
ATOM 1573 O O . ARG A 1 189 ? -15.257 -12.708 4.799 1.00 87.88 189 ARG A O 1
ATOM 1580 N N . ARG A 1 190 ? -15.326 -14.341 3.243 1.00 89.12 190 ARG A N 1
ATOM 1581 C CA . ARG A 1 190 ? -14.009 -14.950 3.496 1.00 89.12 190 ARG A CA 1
ATOM 1582 C C . ARG A 1 190 ? -12.907 -14.379 2.611 1.00 89.12 190 ARG A C 1
ATOM 1584 O O . ARG A 1 190 ? -11.744 -14.408 3.001 1.00 89.12 190 ARG A O 1
ATOM 1591 N N . THR A 1 191 ? -13.255 -13.909 1.418 1.00 91.94 191 THR A N 1
ATOM 1592 C CA . THR A 1 191 ? -12.299 -13.390 0.439 1.00 91.94 191 THR A CA 1
ATOM 1593 C C . THR A 1 191 ? -12.912 -12.268 -0.386 1.00 91.94 191 THR A C 1
ATOM 1595 O O . THR A 1 191 ? -14.114 -12.027 -0.332 1.00 91.94 191 THR A O 1
ATOM 1598 N N . VAL A 1 192 ? -12.059 -11.607 -1.158 1.00 93.44 192 VAL A N 1
ATOM 1599 C CA . VAL A 1 192 ? -12.434 -10.692 -2.236 1.00 93.44 192 VAL A CA 1
ATOM 1600 C C . VAL A 1 192 ? -12.043 -11.301 -3.584 1.00 93.44 192 VAL A C 1
ATOM 1602 O O . VAL A 1 192 ? -11.267 -12.264 -3.638 1.00 93.44 192 VAL A O 1
ATOM 1605 N N . SER A 1 193 ? -12.591 -10.769 -4.673 1.00 93.19 193 SER A N 1
ATOM 1606 C CA . SER A 1 193 ? -12.192 -11.127 -6.035 1.00 93.19 193 SER A CA 1
ATOM 1607 C C . SER A 1 193 ? -10.715 -10.807 -6.299 1.00 93.19 193 SER A C 1
ATOM 1609 O O . SER A 1 193 ? -10.092 -9.996 -5.613 1.00 93.19 193 SER A O 1
ATOM 1611 N N . PHE A 1 194 ? -10.148 -11.406 -7.350 1.00 87.25 194 PHE A N 1
ATOM 1612 C CA . PHE A 1 194 ? -8.743 -11.200 -7.718 1.00 87.25 194 PHE A CA 1
ATOM 1613 C C . PHE A 1 194 ? -8.380 -9.725 -7.959 1.00 87.25 194 PHE A C 1
ATOM 1615 O O . PHE A 1 194 ? -7.241 -9.337 -7.716 1.00 87.25 194 PHE A O 1
ATOM 1622 N N . LEU A 1 195 ? -9.345 -8.912 -8.403 1.00 87.38 195 LEU A N 1
ATOM 1623 C CA . LEU A 1 195 ? -9.177 -7.478 -8.639 1.00 87.38 195 LEU A CA 1
ATOM 1624 C C . LEU A 1 195 ? -8.916 -6.714 -7.336 1.00 87.38 195 LEU A C 1
ATOM 1626 O O . LEU A 1 195 ? -8.173 -5.738 -7.340 1.00 87.38 195 LEU A O 1
ATOM 1630 N N . GLY A 1 196 ? -9.511 -7.173 -6.235 1.00 87.31 196 GLY A N 1
ATOM 1631 C CA . GLY A 1 196 ? -9.384 -6.558 -4.921 1.00 87.31 196 GLY A CA 1
ATOM 1632 C C . GLY A 1 196 ? -8.209 -7.094 -4.120 1.00 87.31 196 GLY A C 1
ATOM 1633 O O . GLY A 1 196 ? -7.854 -6.494 -3.124 1.00 87.31 196 GLY A O 1
ATOM 1634 N N . LEU A 1 197 ? -7.579 -8.204 -4.512 1.00 87.75 197 LEU A N 1
ATOM 1635 C CA . LEU A 1 197 ? -6.516 -8.805 -3.698 1.00 87.75 197 LEU A CA 1
ATOM 1636 C C . LEU A 1 197 ? -5.193 -8.033 -3.739 1.00 87.75 197 LEU A C 1
ATOM 1638 O O . LEU A 1 197 ? -4.422 -8.119 -2.786 1.00 87.75 197 LEU A O 1
ATOM 1642 N N . LYS A 1 198 ? -4.884 -7.354 -4.851 1.00 89.94 198 LYS A N 1
ATOM 1643 C CA . LYS A 1 198 ? -3.581 -6.711 -5.073 1.00 89.94 198 LYS A CA 1
ATOM 1644 C C . LYS A 1 198 ? -3.715 -5.446 -5.906 1.00 89.94 198 LYS A C 1
ATOM 1646 O O . LYS A 1 198 ? -4.486 -5.406 -6.865 1.00 89.94 198 LYS A O 1
ATOM 1651 N N . LEU A 1 199 ? -2.881 -4.456 -5.601 1.00 89.56 199 LEU A N 1
ATOM 1652 C CA . LEU A 1 199 ? -2.719 -3.280 -6.448 1.00 89.56 199 LEU A CA 1
ATOM 1653 C C . LEU A 1 199 ? -1.970 -3.651 -7.736 1.00 89.56 199 LEU A C 1
ATOM 1655 O O . LEU A 1 199 ? -1.047 -4.471 -7.724 1.00 89.56 199 LEU A O 1
ATOM 1659 N N . ARG A 1 200 ? -2.364 -3.058 -8.867 1.00 87.38 200 ARG A N 1
ATOM 1660 C CA . ARG A 1 200 ? -1.682 -3.257 -10.147 1.00 87.38 200 ARG A CA 1
ATOM 1661 C C . ARG A 1 200 ? -0.513 -2.299 -10.253 1.00 87.38 200 ARG A C 1
ATOM 1663 O O . ARG A 1 200 ? -0.568 -1.148 -9.818 1.00 87.38 200 ARG A O 1
ATOM 1670 N N . ARG A 1 201 ? 0.543 -2.784 -10.894 1.00 83.94 201 ARG A N 1
ATOM 1671 C CA . ARG A 1 201 ? 1.741 -1.988 -11.108 1.00 83.94 201 ARG A CA 1
ATOM 1672 C C . ARG A 1 201 ? 1.579 -0.998 -12.249 1.00 83.94 201 ARG A C 1
ATOM 1674 O O . ARG A 1 201 ? 0.896 -1.278 -13.235 1.00 83.94 201 ARG A O 1
ATOM 1681 N N . SER A 1 202 ? 2.279 0.126 -12.146 1.00 82.62 202 SER A N 1
ATOM 1682 C CA . SER A 1 202 ? 2.420 1.058 -13.257 1.00 82.62 202 SER A CA 1
ATOM 1683 C C . SER A 1 202 ? 3.184 0.396 -14.400 1.00 82.62 202 SER A C 1
ATOM 1685 O O . SER A 1 202 ? 4.295 -0.106 -14.222 1.00 82.62 202 SER A O 1
ATOM 1687 N N . LEU A 1 203 ? 2.593 0.421 -15.594 1.00 82.25 203 LEU A N 1
ATOM 1688 C CA . LEU A 1 203 ? 3.233 -0.053 -16.824 1.00 82.25 203 LEU A CA 1
ATOM 1689 C C . LEU A 1 203 ? 3.815 1.093 -17.663 1.00 82.25 203 LEU A C 1
ATOM 1691 O O . LEU A 1 203 ? 4.332 0.862 -18.756 1.00 82.25 203 LEU A O 1
ATOM 1695 N N . LYS A 1 204 ? 3.714 2.342 -17.185 1.00 80.06 204 LYS A N 1
ATOM 1696 C CA . LYS A 1 204 ? 4.031 3.542 -17.976 1.00 80.06 204 LYS A CA 1
ATOM 1697 C C . LYS A 1 204 ? 5.471 3.542 -18.474 1.00 80.06 204 LYS A C 1
ATOM 1699 O O . LYS A 1 204 ? 5.701 3.816 -19.647 1.00 80.06 204 LYS A O 1
ATOM 1704 N N . LEU A 1 205 ? 6.430 3.197 -17.615 1.00 77.56 205 LEU A N 1
ATOM 1705 C CA . LEU A 1 205 ? 7.846 3.194 -17.982 1.00 77.56 205 LEU A CA 1
ATOM 1706 C C . LEU A 1 205 ? 8.158 2.102 -19.016 1.00 77.56 205 LEU A C 1
ATOM 1708 O O . LEU A 1 205 ? 8.890 2.340 -19.974 1.00 77.56 205 LEU A O 1
ATOM 1712 N N . GLN A 1 206 ? 7.577 0.913 -18.851 1.00 84.06 206 GLN A N 1
ATOM 1713 C CA . GLN A 1 206 ? 7.744 -0.209 -19.770 1.00 84.06 206 GLN A CA 1
ATOM 1714 C C . GLN A 1 206 ? 7.140 0.125 -21.137 1.00 84.06 206 GLN A C 1
ATOM 1716 O O . GLN A 1 206 ? 7.797 -0.073 -22.157 1.00 84.06 206 GLN A O 1
ATOM 1721 N N . LEU A 1 207 ? 5.925 0.681 -21.156 1.00 85.31 207 LEU A N 1
ATOM 1722 C CA . LEU A 1 207 ? 5.244 1.103 -22.380 1.00 85.31 207 LEU A CA 1
ATOM 1723 C C . LEU A 1 207 ? 5.987 2.246 -23.081 1.00 85.31 207 LEU A C 1
ATOM 1725 O O . LEU A 1 207 ? 6.173 2.186 -24.294 1.00 85.31 207 LEU A O 1
ATOM 1729 N N . PHE A 1 208 ? 6.479 3.238 -22.334 1.00 86.31 208 PHE A N 1
ATOM 1730 C CA . PHE A 1 208 ? 7.293 4.323 -22.883 1.00 86.31 208 PHE A CA 1
ATOM 1731 C C . PHE A 1 208 ? 8.589 3.800 -23.512 1.00 86.31 208 PHE A C 1
ATOM 1733 O O . PHE A 1 208 ? 8.915 4.166 -24.637 1.00 86.31 208 PHE A O 1
ATOM 1740 N N . ASN A 1 209 ? 9.301 2.892 -22.838 1.00 86.44 209 ASN A N 1
ATOM 1741 C CA . ASN A 1 209 ? 10.520 2.289 -23.382 1.00 86.44 209 ASN A CA 1
ATOM 1742 C C . ASN A 1 209 ? 10.251 1.453 -24.640 1.00 86.44 209 ASN A C 1
ATOM 1744 O O . ASN A 1 209 ? 11.070 1.454 -25.558 1.00 86.44 209 ASN A O 1
ATOM 1748 N N . ILE A 1 210 ? 9.119 0.742 -24.694 1.00 89.94 210 ILE A N 1
ATOM 1749 C CA . ILE A 1 210 ? 8.699 0.006 -25.894 1.00 89.94 210 ILE A CA 1
ATOM 1750 C C . ILE A 1 210 ? 8.407 0.986 -27.028 1.00 89.94 210 ILE A C 1
ATOM 1752 O O . ILE A 1 210 ? 8.918 0.787 -28.123 1.00 89.94 210 ILE A O 1
ATOM 1756 N N . PHE A 1 211 ? 7.658 2.059 -26.766 1.00 93.38 211 PHE A N 1
ATOM 1757 C CA . PHE A 1 211 ? 7.361 3.099 -27.753 1.00 93.38 211 PHE A CA 1
ATOM 1758 C C . PHE A 1 211 ? 8.627 3.801 -28.273 1.00 93.38 211 PHE A C 1
ATOM 1760 O O . PHE A 1 211 ? 8.788 4.016 -29.475 1.00 93.38 211 PHE A O 1
ATOM 1767 N N . LEU A 1 212 ? 9.565 4.132 -27.383 1.00 93.44 212 LEU A N 1
ATOM 1768 C CA . LEU A 1 212 ? 10.854 4.700 -27.766 1.00 93.44 212 LEU A CA 1
ATOM 1769 C C . LEU A 1 212 ? 11.648 3.703 -28.620 1.00 93.44 212 LEU A C 1
ATOM 1771 O O . LEU A 1 212 ? 12.185 4.070 -29.663 1.00 93.44 212 LEU A O 1
ATOM 1775 N N . GLY A 1 213 ? 11.677 2.432 -28.215 1.00 92.00 213 GLY A N 1
ATOM 1776 C CA . GLY A 1 213 ? 12.340 1.371 -28.962 1.00 92.00 213 GLY A CA 1
ATOM 1777 C C . GLY A 1 213 ? 11.744 1.155 -30.355 1.00 92.00 213 GLY A C 1
ATOM 1778 O O . GLY A 1 213 ? 12.494 1.054 -31.324 1.00 92.00 213 GLY A O 1
ATOM 1779 N N . THR A 1 214 ? 10.413 1.152 -30.495 1.00 93.44 214 THR A N 1
ATOM 1780 C CA . THR A 1 214 ? 9.749 1.025 -31.804 1.00 93.44 214 THR A CA 1
ATOM 1781 C C . THR A 1 214 ? 10.023 2.237 -32.685 1.00 93.44 214 THR A C 1
ATOM 1783 O O . THR A 1 214 ? 10.317 2.068 -33.867 1.00 93.44 214 THR A O 1
ATOM 1786 N N . THR A 1 215 ? 10.016 3.444 -32.115 1.00 93.62 215 THR A N 1
ATOM 1787 C CA . THR A 1 215 ? 10.349 4.684 -32.832 1.00 93.62 215 THR A CA 1
ATOM 1788 C C . THR A 1 215 ? 11.785 4.661 -33.358 1.00 93.62 215 THR A C 1
ATOM 1790 O O . THR A 1 215 ? 12.018 4.992 -34.519 1.00 93.62 215 THR A O 1
ATOM 1793 N N . LEU A 1 216 ? 12.749 4.206 -32.551 1.00 94.25 216 LEU A N 1
ATOM 1794 C CA . LEU A 1 216 ? 14.147 4.065 -32.974 1.00 94.25 216 LEU A CA 1
ATOM 1795 C C . LEU A 1 216 ? 14.313 3.026 -34.089 1.00 94.25 216 LEU A C 1
ATOM 1797 O O . LEU A 1 216 ? 15.066 3.262 -35.034 1.00 94.25 216 LEU A O 1
ATOM 1801 N N . CYS A 1 217 ? 13.574 1.915 -34.030 1.00 93.19 217 CYS A N 1
ATOM 1802 C CA . CYS A 1 217 ? 13.567 0.929 -35.107 1.00 93.19 217 CYS A CA 1
ATOM 1803 C C . CYS A 1 217 ? 12.980 1.494 -36.410 1.00 93.19 217 CYS A C 1
ATOM 1805 O O . CYS A 1 217 ? 13.548 1.278 -37.479 1.00 93.19 217 CYS A O 1
ATOM 1807 N N . LEU A 1 218 ? 11.871 2.239 -36.337 1.00 94.31 218 LEU A N 1
ATOM 1808 C CA . LEU A 1 218 ? 11.271 2.894 -37.505 1.00 94.31 218 LEU A CA 1
ATOM 1809 C C . LEU A 1 218 ? 12.209 3.948 -38.103 1.00 94.31 218 LEU A C 1
ATOM 1811 O O . LEU A 1 218 ? 12.365 3.994 -39.321 1.00 94.31 218 LEU A O 1
ATOM 1815 N N . LEU A 1 219 ? 12.888 4.734 -37.263 1.00 92.69 219 LEU A N 1
ATOM 1816 C CA . LEU A 1 219 ? 13.884 5.710 -37.704 1.00 92.69 219 LEU A CA 1
ATOM 1817 C C . LEU A 1 219 ? 15.075 5.023 -38.388 1.00 92.69 219 LEU A C 1
ATOM 1819 O O . LEU A 1 219 ? 15.483 5.444 -39.466 1.00 92.69 219 LEU A O 1
ATOM 1823 N N . GLY A 1 220 ? 15.591 3.931 -37.814 1.00 89.19 220 GLY A N 1
ATOM 1824 C CA . GLY A 1 220 ? 16.647 3.126 -38.433 1.00 89.19 220 GLY A CA 1
ATOM 1825 C C . GLY A 1 220 ? 16.230 2.544 -39.790 1.00 89.19 220 GLY A C 1
ATOM 1826 O O . GLY A 1 220 ? 16.993 2.620 -40.750 1.00 89.19 220 GLY A O 1
ATOM 1827 N N . MET A 1 221 ? 15.000 2.029 -39.912 1.00 89.94 221 MET A N 1
ATOM 1828 C CA . MET A 1 221 ? 14.455 1.554 -41.194 1.00 89.94 221 MET A CA 1
ATOM 1829 C C . MET A 1 221 ? 14.289 2.682 -42.219 1.00 89.94 221 MET A C 1
ATOM 1831 O O . MET A 1 221 ? 14.628 2.497 -43.386 1.00 89.94 221 MET A O 1
ATOM 1835 N N . TYR A 1 222 ? 13.801 3.851 -41.797 1.00 89.00 222 TYR A N 1
ATOM 1836 C CA . TYR A 1 222 ? 13.649 5.018 -42.667 1.00 89.00 222 TYR A CA 1
ATOM 1837 C C . TYR A 1 222 ? 14.998 5.497 -43.213 1.00 89.00 222 TYR A C 1
ATOM 1839 O O . TYR A 1 222 ? 15.128 5.748 -44.411 1.00 89.00 222 TYR A O 1
ATOM 1847 N N . ILE A 1 223 ? 16.019 5.556 -42.356 1.00 85.81 223 ILE A N 1
ATOM 1848 C CA . ILE A 1 223 ? 17.375 5.931 -42.756 1.00 85.81 223 ILE A CA 1
ATOM 1849 C C . ILE A 1 223 ? 17.944 4.909 -43.755 1.00 85.81 223 ILE A C 1
ATOM 1851 O O . ILE A 1 223 ? 18.491 5.328 -44.769 1.00 85.81 223 ILE A O 1
ATOM 1855 N N . LEU A 1 224 ? 17.761 3.595 -43.547 1.00 84.31 224 LEU A N 1
ATOM 1856 C CA . LEU A 1 224 ? 18.160 2.572 -44.534 1.00 84.31 224 LEU A CA 1
ATOM 1857 C C . LEU A 1 224 ? 17.458 2.751 -45.882 1.00 84.31 224 LEU A C 1
ATOM 1859 O O . LEU A 1 224 ? 18.081 2.584 -46.929 1.00 84.31 224 LEU A O 1
ATOM 1863 N N . PHE A 1 225 ? 16.165 3.074 -45.861 1.00 83.50 225 PHE A N 1
ATOM 1864 C CA . PHE A 1 225 ? 15.386 3.290 -47.074 1.00 83.50 225 PHE A CA 1
ATOM 1865 C C . PHE A 1 225 ? 15.871 4.522 -47.850 1.00 83.50 225 PHE A C 1
ATOM 1867 O O . PHE A 1 225 ? 16.057 4.445 -49.063 1.00 83.50 225 PHE A O 1
ATOM 1874 N N . TRP A 1 226 ? 16.123 5.633 -47.154 1.00 79.75 226 TRP A N 1
ATOM 1875 C CA . TRP A 1 226 ? 16.614 6.877 -47.753 1.00 79.75 226 TRP A CA 1
ATOM 1876 C C . TRP A 1 226 ? 18.063 6.753 -48.253 1.00 79.75 226 TRP A C 1
ATOM 1878 O O . TRP A 1 226 ? 18.391 7.173 -49.360 1.00 79.75 226 TRP A O 1
ATOM 1888 N N . ALA A 1 227 ? 18.916 6.085 -47.476 1.00 77.12 227 ALA A N 1
ATOM 1889 C CA . ALA A 1 227 ? 20.326 5.861 -47.786 1.00 77.12 227 ALA A CA 1
ATOM 1890 C C . ALA A 1 227 ? 20.579 4.839 -48.891 1.00 77.12 227 ALA A C 1
ATOM 1892 O O . ALA A 1 227 ? 21.714 4.673 -49.325 1.00 77.12 227 ALA A O 1
ATOM 1893 N N . ARG A 1 228 ? 19.533 4.175 -49.392 1.00 68.56 228 ARG A N 1
ATOM 1894 C CA . ARG A 1 228 ? 19.630 3.313 -50.573 1.00 68.56 228 ARG A CA 1
ATOM 1895 C C . ARG A 1 228 ? 20.248 4.043 -51.782 1.00 68.56 228 ARG A C 1
ATOM 1897 O O . ARG A 1 228 ? 20.754 3.369 -52.675 1.00 68.56 228 ARG A O 1
ATOM 1904 N N . ASN A 1 229 ? 20.240 5.381 -51.783 1.00 69.38 229 ASN A N 1
ATOM 1905 C CA . ASN A 1 229 ? 20.764 6.225 -52.856 1.00 69.38 229 ASN A CA 1
ATOM 1906 C C . ASN A 1 229 ? 22.139 6.894 -52.589 1.00 69.38 229 ASN A C 1
ATOM 1908 O O . ASN A 1 229 ? 22.697 7.416 -53.548 1.00 69.38 229 ASN A O 1
ATOM 1912 N N . GLU A 1 230 ? 22.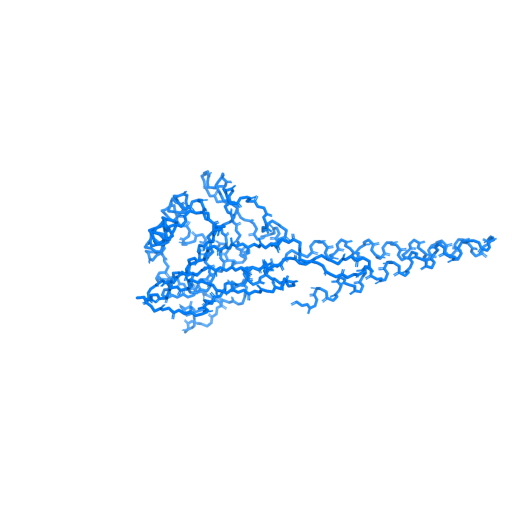725 6.871 -51.377 1.00 66.81 230 GLU A N 1
ATOM 1913 C CA . GLU A 1 230 ? 24.040 7.502 -51.089 1.00 66.81 230 GLU A CA 1
ATOM 1914 C C . GLU A 1 230 ? 24.904 6.776 -50.013 1.00 66.81 230 GLU A C 1
ATOM 1916 O O . GLU A 1 230 ? 24.434 5.965 -49.224 1.00 66.81 230 GLU A O 1
ATOM 1921 N N . VAL A 1 231 ? 26.208 7.088 -50.033 1.00 63.78 231 VAL A N 1
ATOM 1922 C CA . VAL A 1 231 ? 27.429 6.437 -49.488 1.00 63.78 231 VAL A CA 1
ATOM 1923 C C . VAL A 1 231 ? 27.408 5.763 -48.083 1.00 63.78 231 VAL A C 1
ATOM 1925 O O . VAL A 1 231 ? 26.943 6.299 -47.082 1.00 63.78 231 VAL A O 1
ATOM 1928 N N . ASN A 1 232 ? 28.093 4.605 -48.037 1.00 63.91 232 ASN A N 1
ATOM 1929 C CA . ASN A 1 232 ? 28.734 3.759 -46.997 1.00 63.91 232 ASN A CA 1
ATOM 1930 C C . ASN A 1 232 ? 28.689 4.039 -45.469 1.00 63.91 232 ASN A C 1
ATOM 1932 O O . ASN A 1 232 ? 28.920 3.091 -44.719 1.00 63.91 232 ASN A O 1
ATOM 1936 N N . THR A 1 233 ? 28.430 5.242 -44.947 1.00 60.78 233 THR A N 1
ATOM 1937 C CA . THR A 1 233 ? 28.458 5.510 -43.480 1.00 60.78 233 THR A CA 1
ATOM 1938 C C . THR A 1 233 ? 27.086 5.414 -42.807 1.00 60.78 233 THR A C 1
ATOM 1940 O O . THR A 1 233 ? 26.983 5.238 -41.592 1.00 60.78 233 THR A O 1
ATOM 1943 N N . ILE A 1 234 ? 26.019 5.446 -43.600 1.00 63.91 234 ILE A N 1
ATOM 1944 C CA . ILE A 1 234 ? 24.626 5.409 -43.149 1.00 63.91 234 ILE A CA 1
ATOM 1945 C C . ILE A 1 234 ? 24.119 4.015 -42.670 1.00 63.91 234 ILE A C 1
ATOM 1947 O O . ILE A 1 234 ? 23.276 3.963 -41.759 1.00 63.91 234 ILE A O 1
ATOM 1951 N N . PRO A 1 235 ? 24.637 2.865 -43.164 1.00 73.19 235 PRO A N 1
ATOM 1952 C CA . PRO A 1 235 ? 24.202 1.543 -42.699 1.00 73.19 235 PRO A CA 1
ATOM 1953 C C . PRO A 1 235 ? 24.523 1.284 -41.223 1.00 73.19 235 PRO A C 1
ATOM 1955 O O . PRO A 1 235 ? 23.725 0.673 -40.512 1.00 73.19 235 PRO A O 1
ATOM 1958 N N . ALA A 1 236 ? 25.668 1.780 -40.742 1.00 78.31 236 ALA A N 1
ATOM 1959 C CA . ALA A 1 236 ? 26.114 1.554 -39.371 1.00 78.31 236 ALA A CA 1
ATOM 1960 C C . ALA A 1 236 ? 25.195 2.248 -38.354 1.00 78.31 236 ALA A C 1
ATOM 1962 O O . ALA A 1 236 ? 24.746 1.619 -37.400 1.00 78.31 236 ALA A O 1
ATOM 1963 N N . VAL A 1 237 ? 24.858 3.522 -38.585 1.00 81.62 237 VAL A N 1
ATOM 1964 C CA . VAL A 1 237 ? 23.956 4.291 -37.708 1.00 81.62 237 VAL A CA 1
ATOM 1965 C C . VAL A 1 237 ? 22.581 3.628 -37.628 1.00 81.62 237 VAL A C 1
ATOM 1967 O O . VAL A 1 237 ? 22.042 3.435 -36.539 1.00 81.62 237 VAL A O 1
ATOM 1970 N N . SER A 1 238 ? 22.048 3.201 -38.772 1.00 82.44 238 SER A N 1
ATOM 1971 C CA . SER A 1 238 ? 20.755 2.518 -38.837 1.00 82.44 238 SER A CA 1
ATOM 1972 C C . SER A 1 238 ? 20.757 1.181 -38.097 1.00 82.44 238 SER A C 1
ATOM 1974 O O . SER A 1 238 ? 19.809 0.866 -37.378 1.00 82.44 238 SER A O 1
ATOM 1976 N N . PHE A 1 239 ? 21.841 0.411 -38.226 1.00 86.19 239 PHE A N 1
ATOM 1977 C CA . PHE A 1 239 ? 22.020 -0.847 -37.508 1.00 86.19 239 PHE A CA 1
ATOM 1978 C C . PHE A 1 239 ? 22.049 -0.638 -35.988 1.00 86.19 239 PHE A C 1
ATOM 1980 O O . PHE A 1 239 ? 21.369 -1.360 -35.259 1.00 86.19 239 PHE A O 1
ATOM 1987 N N . TYR A 1 240 ? 22.768 0.378 -35.497 1.00 87.94 240 TYR A N 1
ATOM 1988 C CA . TYR A 1 240 ? 22.791 0.694 -34.066 1.00 87.94 240 TYR A CA 1
ATOM 1989 C C . TYR A 1 240 ? 21.415 1.119 -33.538 1.00 87.94 240 TYR A C 1
ATOM 1991 O O . TYR A 1 240 ? 21.025 0.665 -32.462 1.00 87.94 240 TYR A O 1
ATOM 1999 N N . LEU A 1 241 ? 20.659 1.925 -34.292 1.00 88.31 241 LEU A N 1
ATOM 2000 C CA . LEU A 1 241 ? 19.299 2.333 -33.917 1.00 88.31 241 LEU A CA 1
ATOM 2001 C C . LEU A 1 241 ? 18.343 1.137 -33.818 1.00 88.31 241 LEU A C 1
ATOM 2003 O O . LEU A 1 241 ? 17.611 1.019 -32.835 1.00 88.31 241 LEU A O 1
ATOM 2007 N N . LEU A 1 242 ? 18.398 0.218 -34.788 1.00 89.00 242 LEU A N 1
ATOM 2008 C CA . LEU A 1 242 ? 17.595 -1.008 -34.788 1.00 89.00 242 LEU A CA 1
ATOM 2009 C C . LEU A 1 242 ? 17.948 -1.924 -33.616 1.00 89.00 242 LEU A C 1
ATOM 2011 O O . LEU A 1 242 ? 17.065 -2.371 -32.886 1.00 89.00 242 LEU A O 1
ATOM 2015 N N . CYS A 1 243 ? 19.240 -2.182 -33.405 1.00 90.06 243 CYS A N 1
ATOM 2016 C CA . CYS A 1 243 ? 19.710 -3.032 -32.316 1.00 90.06 243 CYS A CA 1
ATOM 2017 C C . CYS A 1 243 ? 19.340 -2.449 -30.947 1.00 90.06 243 CYS A C 1
ATOM 2019 O O . CYS A 1 243 ? 18.817 -3.165 -30.093 1.00 90.06 243 CYS A O 1
ATOM 2021 N N . PHE A 1 244 ? 19.560 -1.150 -30.737 1.00 91.44 244 PHE A N 1
ATOM 2022 C CA . PHE A 1 244 ? 19.222 -0.496 -29.475 1.00 91.44 244 PHE A CA 1
ATOM 2023 C C . PHE A 1 244 ? 17.703 -0.461 -29.239 1.00 91.44 244 PHE A C 1
ATOM 2025 O O . PHE A 1 244 ? 17.247 -0.781 -28.138 1.00 91.44 244 PHE A O 1
ATOM 2032 N N . GLY A 1 245 ? 16.909 -0.173 -30.277 1.00 89.69 245 GLY A N 1
ATOM 2033 C CA . GLY A 1 245 ? 15.448 -0.209 -30.209 1.00 89.69 245 GLY A CA 1
ATOM 2034 C C . GLY A 1 245 ? 14.898 -1.601 -29.877 1.00 89.69 245 GLY A C 1
ATOM 2035 O O . GLY A 1 245 ? 14.077 -1.741 -28.969 1.00 89.69 245 GLY A O 1
ATOM 2036 N N . LEU A 1 246 ? 15.414 -2.652 -30.524 1.00 91.25 246 LEU A N 1
ATOM 2037 C CA . LEU A 1 246 ? 15.050 -4.045 -30.233 1.00 91.25 246 LEU A CA 1
ATOM 2038 C C . LEU A 1 246 ? 15.401 -4.450 -28.800 1.00 91.25 246 LEU A C 1
ATOM 2040 O O . LEU A 1 246 ? 14.593 -5.096 -28.132 1.00 91.25 246 LEU A O 1
ATOM 2044 N N . VAL A 1 247 ? 16.573 -4.054 -28.298 1.00 91.06 247 VAL A N 1
ATOM 2045 C CA . VAL A 1 247 ? 16.972 -4.325 -26.910 1.00 91.06 247 VAL A CA 1
ATOM 2046 C C . VAL A 1 247 ? 16.007 -3.662 -25.925 1.00 91.06 247 VAL A C 1
ATOM 2048 O O . VAL A 1 247 ? 15.555 -4.326 -24.988 1.00 91.06 247 VAL A O 1
ATOM 2051 N N . LEU A 1 248 ? 15.637 -2.394 -26.146 1.00 88.19 248 LEU A N 1
ATOM 2052 C CA . LEU A 1 248 ? 14.647 -1.703 -25.313 1.00 88.19 248 LEU A CA 1
ATOM 2053 C C . LEU A 1 248 ? 13.300 -2.437 -25.307 1.00 88.19 248 LEU A C 1
ATOM 2055 O O . LEU A 1 248 ? 12.738 -2.661 -24.233 1.00 88.19 248 LEU A O 1
ATOM 2059 N N . ILE A 1 249 ? 12.814 -2.872 -26.471 1.00 88.75 249 ILE A N 1
ATOM 2060 C CA . ILE A 1 249 ? 11.553 -3.613 -26.589 1.00 88.75 249 ILE A CA 1
ATOM 2061 C C . ILE A 1 249 ? 11.635 -4.951 -25.836 1.00 88.75 249 ILE A C 1
ATOM 2063 O O . ILE A 1 249 ? 10.810 -5.220 -24.963 1.00 88.75 249 ILE A O 1
ATOM 2067 N N . ILE A 1 250 ? 12.653 -5.774 -26.110 1.00 88.88 250 ILE A N 1
ATOM 2068 C CA . ILE A 1 250 ? 12.788 -7.125 -25.537 1.00 88.88 250 ILE A CA 1
ATOM 2069 C C . ILE A 1 250 ? 12.902 -7.074 -24.010 1.00 88.88 250 ILE A C 1
ATOM 2071 O O . ILE A 1 250 ? 12.251 -7.855 -23.309 1.00 88.88 250 ILE A O 1
ATOM 2075 N N . LEU A 1 251 ? 13.715 -6.159 -23.475 1.00 85.81 251 LEU A N 1
ATOM 2076 C CA . LEU A 1 251 ? 13.909 -6.037 -22.030 1.00 85.81 251 LEU A CA 1
ATOM 2077 C C . LEU A 1 251 ? 12.625 -5.619 -21.306 1.00 85.81 251 LEU A C 1
ATOM 2079 O O . LEU A 1 251 ? 12.378 -6.095 -20.198 1.00 85.81 251 LEU A O 1
ATOM 2083 N N . ASN A 1 252 ? 11.807 -4.756 -21.913 1.00 85.12 252 ASN A N 1
ATOM 2084 C CA . ASN A 1 252 ? 10.584 -4.258 -21.284 1.00 85.12 252 ASN A CA 1
ATOM 2085 C C . ASN A 1 252 ? 9.387 -5.205 -21.480 1.00 85.12 252 ASN A C 1
ATOM 2087 O O . ASN A 1 252 ? 8.602 -5.354 -20.547 1.00 85.12 252 ASN A O 1
ATOM 2091 N N . ILE A 1 253 ? 9.301 -5.945 -22.594 1.00 84.19 253 ILE A N 1
ATOM 2092 C CA . ILE A 1 253 ? 8.309 -7.026 -22.765 1.00 84.19 253 ILE A CA 1
ATOM 2093 C C . ILE A 1 253 ? 8.522 -8.133 -21.726 1.00 84.19 253 ILE A C 1
ATOM 2095 O O . ILE A 1 253 ? 7.569 -8.583 -21.096 1.00 84.19 253 ILE A O 1
ATOM 2099 N N . ARG A 1 254 ? 9.775 -8.538 -21.472 1.00 77.56 254 ARG A N 1
ATOM 2100 C CA . ARG A 1 254 ? 10.080 -9.539 -20.432 1.00 77.56 254 ARG A CA 1
ATOM 2101 C C . ARG A 1 254 ? 9.653 -9.101 -19.031 1.00 77.56 254 ARG A C 1
ATOM 2103 O O . ARG A 1 254 ? 9.324 -9.954 -18.216 1.00 77.56 254 ARG A O 1
ATOM 2110 N N . LYS A 1 255 ? 9.685 -7.795 -18.750 1.00 73.38 255 LYS A N 1
ATOM 2111 C CA . LYS A 1 255 ? 9.221 -7.225 -17.477 1.00 73.38 255 LYS A CA 1
ATOM 2112 C C . LYS A 1 255 ? 7.697 -7.104 -17.395 1.00 73.38 255 LYS A C 1
ATOM 2114 O O . LYS A 1 255 ? 7.186 -7.109 -16.290 1.00 73.38 255 LYS A O 1
ATOM 2119 N N . LEU A 1 256 ? 6.996 -6.989 -18.526 1.00 70.75 256 LEU A N 1
ATOM 2120 C CA . LEU A 1 256 ? 5.526 -6.988 -18.593 1.00 70.75 256 LEU A CA 1
ATOM 2121 C C . LEU A 1 256 ? 4.918 -8.387 -18.423 1.00 70.75 256 LEU A C 1
ATOM 2123 O O . LEU A 1 256 ? 3.772 -8.506 -18.013 1.00 70.75 256 LEU A O 1
ATOM 2127 N N . ALA A 1 257 ? 5.668 -9.433 -18.775 1.00 61.53 257 ALA A N 1
ATOM 2128 C CA . ALA A 1 257 ? 5.222 -10.824 -18.693 1.00 61.53 257 ALA A CA 1
ATOM 2129 C C . ALA A 1 257 ? 5.424 -11.475 -17.306 1.00 61.53 257 ALA A C 1
ATOM 2131 O O . ALA A 1 257 ? 5.145 -12.664 -17.159 1.00 61.53 257 ALA A O 1
ATOM 2132 N N . ARG A 1 258 ? 5.951 -10.734 -16.324 1.00 58.19 258 ARG A N 1
ATOM 2133 C CA . ARG A 1 258 ? 6.124 -11.158 -14.925 1.00 58.19 258 ARG A CA 1
ATOM 2134 C C . ARG A 1 258 ? 5.147 -10.405 -14.039 1.00 58.19 258 ARG A C 1
ATOM 2136 O O . ARG A 1 258 ? 4.624 -11.047 -13.107 1.00 58.19 258 ARG A O 1
#

Foldseek 3Di:
DDDDFDDDDFVVVVLVCPPWDPWGWPPWDDDPFKIKIKTKTWDWDDDPPGIDTDDMFIKIKIKGFAPAFFFKKKWQFVLQVGCPCVQWFDPLQWDDDPDCLVVTTTMGGQNVCPVVVVQLCDPQLSVLVSVVSNWIWIRATRIIMTMHTDDDPPVVVVVSVVSVVSNSVSSNVRLQPAFAPVDDPVCRGHYHPPSRRDGDTDLPVLVVLLVQLVVLLVVLVVQVVVCVPDDDPSNVSSVVSNVSSVVSNVVSVVVVVD